Protein AF-A0A496QMF0-F1 (afdb_monomer_lite)

pLDDT: mean 77.24, std 17.47, range [35.84, 95.38]

Structure (mmCIF, N/CA/C/O backbone):
data_AF-A0A496QMF0-F1
#
_entry.id   AF-A0A496QMF0-F1
#
loop_
_atom_site.group_PDB
_atom_site.id
_atom_site.type_symbol
_atom_site.label_atom_id
_atom_site.label_alt_id
_atom_site.label_comp_id
_atom_site.label_asym_id
_atom_site.label_entity_id
_atom_site.label_seq_id
_atom_site.pdbx_PDB_ins_code
_atom_site.Cartn_x
_atom_site.Cartn_y
_atom_site.Cartn_z
_atom_site.occupancy
_atom_site.B_iso_or_equiv
_atom_site.auth_seq_id
_atom_site.auth_comp_id
_atom_site.auth_asym_id
_atom_site.auth_atom_id
_atom_site.pdbx_PDB_model_num
ATOM 1 N N . MET A 1 1 ? 30.569 -30.831 -4.513 1.00 40.28 1 MET A N 1
ATOM 2 C CA . MET A 1 1 ? 30.717 -30.018 -3.289 1.00 40.28 1 MET A CA 1
ATOM 3 C C . MET A 1 1 ? 29.346 -29.893 -2.640 1.00 40.28 1 MET A C 1
ATOM 5 O O . MET A 1 1 ? 28.449 -29.334 -3.258 1.00 40.28 1 MET A O 1
ATOM 9 N N . TYR A 1 2 ? 29.149 -30.525 -1.481 1.00 35.88 2 TYR A N 1
ATOM 10 C CA . TYR A 1 2 ? 27.900 -30.451 -0.718 1.00 35.88 2 TYR A CA 1
ATOM 11 C C . TYR A 1 2 ? 27.940 -29.174 0.123 1.00 35.88 2 TYR A C 1
ATOM 13 O O . TYR A 1 2 ? 28.901 -28.965 0.856 1.00 35.88 2 TYR A O 1
ATOM 21 N N . VAL A 1 3 ? 26.950 -28.299 -0.042 1.00 48.22 3 VAL A N 1
ATOM 22 C CA . VAL A 1 3 ? 26.828 -27.066 0.744 1.00 48.22 3 VAL A CA 1
ATOM 23 C C . VAL A 1 3 ? 25.785 -27.335 1.816 1.00 48.22 3 VAL A C 1
ATOM 25 O O . VAL A 1 3 ? 24.616 -27.535 1.483 1.00 48.22 3 VAL A O 1
ATOM 28 N N . ASP A 1 4 ? 26.217 -27.384 3.073 1.00 61.44 4 ASP A N 1
ATOM 29 C CA . ASP A 1 4 ? 25.328 -27.541 4.221 1.00 61.44 4 ASP A CA 1
ATOM 30 C C . ASP A 1 4 ? 24.539 -26.244 4.447 1.00 61.44 4 ASP A C 1
ATOM 32 O O . ASP A 1 4 ? 25.107 -25.154 4.519 1.00 61.44 4 ASP A O 1
ATOM 36 N N . LYS A 1 5 ? 23.211 -26.369 4.504 1.00 56.47 5 LYS A N 1
ATOM 37 C CA . LYS A 1 5 ? 22.262 -25.254 4.629 1.00 56.47 5 LYS A CA 1
ATOM 38 C C . LYS A 1 5 ? 21.424 -25.324 5.904 1.00 56.47 5 LYS A C 1
ATOM 40 O O . LYS A 1 5 ? 20.494 -24.538 6.064 1.00 56.47 5 LYS A O 1
ATOM 45 N N . THR A 1 6 ? 21.740 -26.257 6.799 1.00 68.00 6 THR A N 1
ATOM 46 C CA . THR A 1 6 ? 20.949 -26.556 8.001 1.00 68.00 6 THR A CA 1
ATOM 47 C C . THR A 1 6 ? 20.788 -25.327 8.892 1.00 68.00 6 THR A C 1
ATOM 49 O O . THR A 1 6 ? 19.693 -25.044 9.369 1.00 68.00 6 THR A O 1
ATOM 52 N N . ARG A 1 7 ? 21.857 -24.536 9.033 1.00 62.69 7 ARG A N 1
ATOM 53 C CA . ARG A 1 7 ? 21.848 -23.296 9.813 1.00 62.69 7 ARG A CA 1
ATOM 54 C C . ARG A 1 7 ? 20.856 -22.256 9.274 1.00 62.69 7 ARG A C 1
ATOM 56 O O . ARG A 1 7 ? 20.097 -21.700 10.055 1.00 62.69 7 ARG A O 1
ATOM 63 N N . TYR A 1 8 ? 20.814 -22.043 7.960 1.00 56.47 8 TYR A N 1
ATOM 64 C CA . TYR A 1 8 ? 19.911 -21.059 7.348 1.00 56.47 8 TYR A CA 1
ATOM 65 C C . TYR A 1 8 ? 18.437 -21.449 7.504 1.00 56.47 8 TYR A C 1
ATOM 67 O O . TYR A 1 8 ? 17.585 -20.596 7.720 1.00 56.47 8 TYR A O 1
ATOM 75 N N . ILE A 1 9 ? 18.131 -22.749 7.434 1.00 63.66 9 ILE A N 1
ATOM 76 C CA . ILE A 1 9 ? 16.769 -23.261 7.649 1.00 63.66 9 ILE A CA 1
ATOM 77 C C . ILE A 1 9 ? 16.350 -23.090 9.113 1.00 63.66 9 ILE A C 1
ATOM 79 O O . ILE A 1 9 ? 15.208 -22.729 9.384 1.00 63.66 9 ILE A O 1
ATOM 83 N N . TYR A 1 10 ? 17.267 -23.334 10.051 1.00 67.06 10 TYR A N 1
ATOM 84 C CA . TYR A 1 10 ? 17.013 -23.129 11.475 1.00 67.06 10 TYR A CA 1
ATOM 85 C C . TYR A 1 10 ? 16.755 -21.651 11.797 1.00 67.06 10 TYR A C 1
ATOM 87 O O . TYR A 1 10 ? 15.779 -21.346 12.476 1.00 67.06 10 TYR A O 1
ATOM 95 N N . GLU A 1 11 ? 17.568 -20.741 11.249 1.00 61.66 11 GLU A N 1
ATOM 96 C CA . GLU A 1 11 ? 17.362 -19.293 11.372 1.00 61.66 11 GLU A CA 1
ATOM 97 C C . GLU A 1 11 ? 15.975 -18.896 10.827 1.00 61.66 11 GLU A C 1
ATOM 99 O O . GLU A 1 11 ? 15.190 -18.307 11.569 1.00 61.66 11 GLU A O 1
ATOM 104 N N . LEU A 1 12 ? 15.606 -19.345 9.617 1.00 59.38 12 LEU A N 1
ATOM 105 C CA . LEU A 1 12 ? 14.284 -19.112 9.007 1.00 59.38 12 LEU A CA 1
ATOM 106 C C . LEU A 1 12 ? 13.107 -19.606 9.863 1.00 59.38 12 LEU A C 1
ATOM 108 O O . LEU A 1 12 ? 12.082 -18.937 9.944 1.00 59.38 12 LEU A O 1
ATOM 112 N N . ALA A 1 13 ? 13.238 -20.775 10.492 1.00 62.22 13 ALA A N 1
ATOM 113 C CA . ALA A 1 13 ? 12.188 -21.354 11.330 1.00 62.22 13 ALA A CA 1
ATOM 114 C C . ALA A 1 13 ? 12.069 -20.684 12.711 1.00 62.22 13 ALA A C 1
ATOM 116 O O . ALA A 1 13 ? 11.087 -20.908 13.417 1.00 62.22 13 ALA A O 1
ATOM 117 N N . SER A 1 14 ? 13.075 -19.899 13.109 1.00 66.25 14 SER A N 1
ATOM 118 C CA . SER A 1 14 ? 13.180 -19.300 14.443 1.00 66.25 14 SER A CA 1
ATOM 119 C C . SER A 1 14 ? 12.748 -17.831 14.519 1.00 66.25 14 SER A C 1
ATOM 121 O O . SER A 1 14 ? 12.600 -17.309 15.624 1.00 66.25 14 SER A O 1
ATOM 123 N N . VAL A 1 15 ? 12.510 -17.164 13.382 1.00 58.78 15 VAL A N 1
ATOM 124 C CA . VAL A 1 15 ? 12.027 -15.773 13.353 1.00 58.78 15 VAL A CA 1
ATOM 125 C C . VAL A 1 15 ? 10.509 -15.730 13.574 1.00 58.78 15 VAL A C 1
ATOM 127 O O . VAL A 1 15 ? 9.759 -16.494 12.973 1.00 58.78 15 VAL A O 1
ATOM 130 N N . SER A 1 16 ? 10.036 -14.825 14.437 1.00 41.06 16 SER A N 1
ATOM 131 C CA . SER A 1 16 ? 8.618 -14.681 14.816 1.00 41.06 16 SER A CA 1
ATOM 132 C C . SER A 1 16 ? 7.729 -14.048 13.738 1.00 41.06 16 SER A C 1
ATOM 134 O O . SER A 1 16 ? 6.504 -14.040 13.881 1.00 41.06 16 SER A O 1
ATOM 136 N N . THR A 1 17 ? 8.326 -13.523 12.667 1.00 49.78 17 THR A N 1
ATOM 137 C CA . THR A 1 17 ? 7.623 -12.871 11.560 1.00 49.78 17 THR A CA 1
ATOM 138 C C . THR A 1 17 ? 7.595 -13.819 10.357 1.00 49.78 17 THR A C 1
ATOM 140 O O . THR A 1 17 ? 8.657 -14.179 9.854 1.00 49.78 17 THR A O 1
ATOM 143 N N . PRO A 1 18 ? 6.420 -14.263 9.875 1.00 47.16 18 PRO A N 1
ATOM 144 C CA . PRO A 1 18 ? 6.350 -15.127 8.701 1.00 47.16 18 PRO A CA 1
ATOM 145 C C . PRO A 1 18 ? 6.785 -14.360 7.444 1.00 47.16 18 PRO A C 1
ATOM 147 O O . PRO A 1 18 ? 6.127 -13.406 7.034 1.00 47.16 18 PRO A O 1
ATOM 150 N N . TYR A 1 19 ? 7.885 -14.795 6.826 1.00 47.56 19 TYR A N 1
ATOM 151 C CA . TYR A 1 19 ? 8.356 -14.290 5.536 1.00 47.56 19 TYR A CA 1
ATOM 152 C C . TYR A 1 19 ? 7.656 -15.039 4.404 1.00 47.56 19 TYR A C 1
ATOM 154 O O . TYR A 1 19 ? 7.747 -16.265 4.300 1.00 47.56 19 TYR A O 1
ATOM 162 N N . PHE A 1 20 ? 6.954 -14.308 3.541 1.00 45.28 20 PHE A N 1
ATOM 163 C CA . PHE A 1 20 ? 6.393 -14.884 2.330 1.00 45.28 20 PHE A CA 1
ATOM 164 C C . PHE A 1 20 ? 7.407 -14.820 1.194 1.00 45.28 20 PHE A C 1
ATOM 166 O O . PHE A 1 20 ? 7.870 -13.748 0.822 1.00 45.28 20 PHE A O 1
ATOM 173 N N . ILE A 1 21 ? 7.704 -15.982 0.616 1.00 48.94 21 ILE A N 1
ATOM 174 C CA . ILE A 1 21 ? 8.653 -16.124 -0.486 1.00 48.94 21 ILE A CA 1
ATOM 175 C C . ILE A 1 21 ? 7.873 -16.644 -1.690 1.00 48.94 21 ILE A C 1
ATOM 177 O O . ILE A 1 21 ? 7.534 -17.833 -1.764 1.00 48.94 21 ILE A O 1
ATOM 181 N N . SER A 1 22 ? 7.565 -15.764 -2.647 1.00 42.41 22 SER A N 1
ATOM 182 C CA . SER A 1 22 ? 7.044 -16.211 -3.938 1.00 42.41 22 SER A CA 1
ATOM 183 C C . SER A 1 22 ? 8.193 -16.932 -4.645 1.00 42.41 22 SER A C 1
ATOM 185 O O . SER A 1 22 ? 9.257 -16.365 -4.854 1.00 42.41 22 SER A O 1
ATOM 187 N N . ARG A 1 23 ? 8.056 -18.228 -4.957 1.00 49.56 23 ARG A N 1
ATOM 188 C CA . ARG A 1 23 ? 9.102 -18.925 -5.723 1.00 49.56 23 ARG A CA 1
ATOM 189 C C . ARG A 1 23 ? 9.154 -18.332 -7.130 1.00 49.56 23 ARG A C 1
ATOM 191 O O . ARG A 1 23 ? 8.210 -18.575 -7.889 1.00 49.56 23 ARG A O 1
ATOM 198 N N . PRO A 1 24 ? 10.255 -17.703 -7.566 1.00 47.31 24 PRO A N 1
ATOM 199 C CA . PRO A 1 24 ? 10.369 -17.318 -8.958 1.00 47.31 24 PRO A CA 1
ATOM 200 C C . PRO A 1 24 ? 10.670 -18.592 -9.762 1.00 47.31 24 PRO A C 1
ATOM 202 O O . PRO A 1 24 ? 11.704 -19.247 -9.577 1.00 47.31 24 PRO A O 1
ATOM 205 N N . ARG A 1 25 ? 9.755 -19.016 -10.645 1.00 45.88 25 ARG A N 1
ATOM 206 C CA . ARG A 1 25 ? 10.053 -20.113 -11.583 1.00 45.88 25 ARG A CA 1
ATOM 207 C C . ARG A 1 25 ? 11.238 -19.680 -12.463 1.00 45.88 25 ARG A C 1
ATOM 209 O O . ARG A 1 25 ? 11.160 -18.638 -13.097 1.00 45.88 25 ARG A O 1
ATOM 216 N N . ARG A 1 26 ? 12.270 -20.541 -12.549 1.00 45.78 26 ARG A N 1
ATOM 217 C CA . ARG A 1 26 ? 13.535 -20.425 -13.330 1.00 45.78 26 ARG A CA 1
ATOM 218 C C . ARG A 1 26 ? 14.774 -19.830 -12.632 1.00 45.78 26 ARG A C 1
ATOM 220 O O . ARG A 1 26 ? 15.756 -19.551 -13.312 1.00 45.78 26 ARG A O 1
ATOM 227 N N . PHE A 1 27 ? 14.814 -19.733 -11.304 1.00 54.72 27 PHE A N 1
ATOM 228 C CA . PHE A 1 27 ? 16.049 -19.354 -10.599 1.00 54.72 27 PHE A CA 1
ATOM 229 C C . PHE A 1 27 ? 16.929 -20.583 -10.303 1.00 54.72 27 PHE A C 1
ATOM 231 O O . PHE A 1 27 ? 16.473 -21.574 -9.731 1.00 54.72 27 PHE A O 1
ATOM 238 N N . GLY A 1 28 ? 18.199 -20.542 -10.722 1.00 46.09 28 GLY A N 1
ATOM 239 C CA . GLY A 1 28 ? 19.188 -21.579 -10.411 1.00 46.09 28 GLY A CA 1
ATOM 240 C C . GLY A 1 28 ? 19.559 -21.591 -8.922 1.00 46.09 28 GLY A C 1
ATOM 241 O O . GLY A 1 28 ? 19.521 -20.556 -8.264 1.00 46.09 28 GLY A O 1
ATOM 242 N N . LYS A 1 29 ? 19.972 -22.753 -8.388 1.00 46.66 29 LYS A N 1
ATOM 243 C CA . LYS A 1 29 ? 20.183 -22.978 -6.938 1.00 46.66 29 LYS A CA 1
ATOM 244 C C . LYS A 1 29 ? 21.084 -21.944 -6.244 1.00 46.66 29 LYS A C 1
ATOM 246 O O . LYS A 1 29 ? 20.871 -21.685 -5.064 1.00 46.66 29 LYS A O 1
ATOM 251 N N . SER A 1 30 ? 22.093 -21.407 -6.933 1.00 39.53 30 SER A N 1
ATOM 252 C CA . SER A 1 30 ? 23.012 -20.403 -6.373 1.00 39.53 30 SER A CA 1
ATOM 253 C C . SER A 1 30 ? 22.364 -19.026 -6.271 1.00 39.53 30 SER A C 1
ATOM 255 O O . SER A 1 30 ? 22.507 -18.376 -5.243 1.00 39.53 30 SER A O 1
ATOM 257 N N . LEU A 1 31 ? 21.591 -18.634 -7.290 1.00 41.44 31 LEU A N 1
ATOM 258 C CA . LEU A 1 31 ? 20.872 -17.364 -7.302 1.00 41.44 31 LEU A CA 1
ATOM 259 C C . LEU A 1 31 ? 19.747 -17.368 -6.260 1.00 41.44 31 LEU A C 1
ATOM 261 O O . LEU A 1 31 ? 19.558 -16.385 -5.565 1.00 41.44 31 LEU A O 1
ATOM 265 N N . THR A 1 32 ? 19.077 -18.508 -6.056 1.00 45.66 32 THR A N 1
ATOM 266 C CA . THR A 1 32 ? 18.089 -18.666 -4.977 1.00 45.66 32 THR A CA 1
ATOM 267 C C . THR A 1 32 ? 18.714 -18.477 -3.591 1.00 45.66 32 THR A C 1
ATOM 269 O O . THR A 1 32 ? 18.096 -17.881 -2.726 1.00 45.66 32 THR A O 1
ATOM 272 N N . VAL A 1 33 ? 19.942 -18.960 -3.363 1.00 43.66 33 VAL A N 1
ATOM 273 C CA . VAL A 1 33 ? 20.635 -18.796 -2.069 1.00 43.66 33 VAL A CA 1
ATOM 274 C C . VAL A 1 33 ? 21.107 -17.362 -1.853 1.00 43.66 33 VAL A C 1
ATOM 276 O O . VAL A 1 33 ? 21.005 -16.877 -0.731 1.00 43.66 33 VAL A O 1
ATOM 279 N N . SER A 1 34 ? 21.561 -16.665 -2.899 1.00 37.88 34 SER A N 1
ATOM 280 C CA . SER A 1 34 ? 21.829 -15.228 -2.793 1.00 37.88 34 SER A CA 1
ATOM 281 C C . SER A 1 34 ? 20.548 -14.432 -2.556 1.00 37.88 34 SER A C 1
ATOM 283 O O . SER A 1 34 ? 20.560 -13.561 -1.703 1.00 37.88 34 SER A O 1
ATOM 285 N N . THR A 1 35 ? 19.433 -14.782 -3.209 1.00 46.25 35 THR A N 1
ATOM 286 C CA . THR A 1 35 ? 18.125 -14.159 -2.957 1.00 46.25 35 THR A CA 1
ATOM 287 C C . THR A 1 35 ? 17.659 -14.404 -1.523 1.00 46.25 35 THR A C 1
ATOM 289 O O . THR A 1 35 ? 17.280 -13.4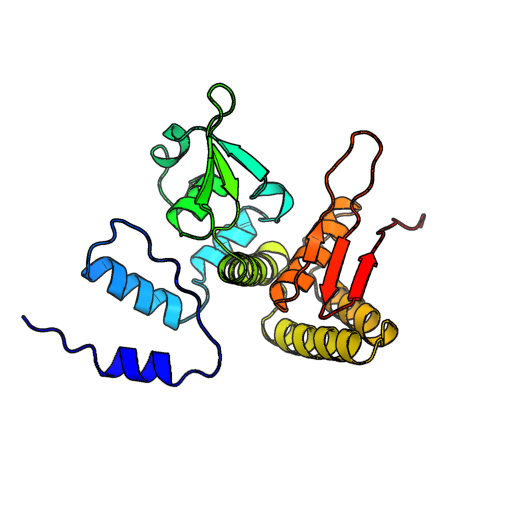47 -0.868 1.00 46.25 35 THR A O 1
ATOM 292 N N . PHE A 1 36 ? 17.806 -15.621 -0.982 1.00 51.78 36 PHE A N 1
ATOM 293 C CA . PHE A 1 36 ? 17.538 -15.891 0.436 1.00 51.78 36 PHE A CA 1
ATOM 294 C C . PHE A 1 36 ? 18.427 -15.049 1.362 1.00 51.78 36 PHE A C 1
ATOM 296 O O . PHE A 1 36 ? 17.943 -14.517 2.349 1.00 51.78 36 PHE A O 1
ATOM 303 N N . TYR A 1 37 ? 19.721 -14.906 1.057 1.00 41.91 37 TYR A N 1
ATOM 304 C CA . TYR A 1 37 ? 20.628 -14.077 1.858 1.00 41.91 37 TYR A CA 1
ATOM 305 C C . TYR A 1 37 ? 20.250 -12.588 1.816 1.00 41.91 37 TYR A C 1
ATOM 307 O O . TYR A 1 37 ? 20.404 -11.905 2.825 1.00 41.91 37 TYR A O 1
ATOM 315 N N . THR A 1 38 ? 19.744 -12.097 0.681 1.00 40.75 38 THR A N 1
ATOM 316 C CA . THR A 1 38 ? 19.243 -10.725 0.518 1.00 40.75 38 THR A CA 1
ATOM 317 C C . THR A 1 38 ? 17.887 -10.527 1.208 1.00 40.75 38 THR A C 1
ATOM 319 O O . THR A 1 38 ? 17.725 -9.555 1.930 1.00 40.75 38 THR A O 1
ATOM 322 N N . GLU A 1 39 ? 16.946 -11.468 1.073 1.00 45.59 39 GLU A N 1
ATOM 323 C CA . GLU A 1 39 ? 15.609 -11.425 1.697 1.00 45.59 39 GLU A CA 1
ATOM 324 C C . GLU A 1 39 ? 15.651 -11.554 3.227 1.00 45.59 39 GLU A C 1
ATOM 326 O O . GLU A 1 39 ? 14.833 -10.954 3.918 1.00 45.59 39 GLU A O 1
ATOM 331 N N . ILE A 1 40 ? 16.604 -12.318 3.773 1.00 43.94 40 ILE A N 1
ATOM 332 C CA . ILE A 1 40 ? 16.762 -12.505 5.225 1.00 43.94 40 ILE A CA 1
ATOM 333 C C . ILE A 1 40 ? 17.394 -11.269 5.892 1.00 43.94 40 ILE A C 1
ATOM 335 O O . ILE A 1 40 ? 17.213 -11.075 7.091 1.00 43.94 40 ILE A O 1
ATOM 339 N N . ASN A 1 41 ? 18.118 -10.421 5.149 1.00 39.03 41 ASN A N 1
ATOM 340 C CA . ASN A 1 41 ? 18.973 -9.388 5.745 1.00 39.03 41 ASN A CA 1
ATOM 341 C C . ASN A 1 41 ? 18.465 -7.948 5.686 1.00 39.03 41 ASN A C 1
ATOM 343 O O . ASN A 1 41 ? 19.233 -7.091 6.105 1.00 39.03 41 ASN A O 1
ATOM 347 N N . THR A 1 42 ? 17.235 -7.689 5.228 1.00 46.09 42 THR A N 1
ATOM 348 C CA . THR A 1 42 ? 16.476 -6.407 5.193 1.00 46.09 42 THR A CA 1
ATOM 349 C C . THR A 1 42 ? 15.829 -6.251 3.819 1.00 46.09 42 THR A C 1
ATOM 351 O O . THR A 1 42 ? 16.291 -6.824 2.835 1.00 46.09 42 THR A O 1
ATOM 354 N N . THR A 1 43 ? 14.747 -5.473 3.731 1.00 54.75 43 THR A N 1
ATOM 355 C CA . THR A 1 43 ? 14.320 -4.882 2.458 1.00 54.75 43 THR A CA 1
ATOM 356 C C . THR A 1 43 ? 15.554 -4.262 1.803 1.00 54.75 43 THR A C 1
ATOM 358 O O . THR A 1 43 ? 16.087 -3.296 2.343 1.00 54.75 43 THR A O 1
ATOM 361 N N . ASP A 1 44 ? 16.037 -4.850 0.704 1.00 64.75 44 ASP A N 1
ATOM 362 C CA . ASP A 1 44 ? 17.269 -4.420 0.034 1.00 64.75 44 ASP A CA 1
ATOM 363 C C . ASP A 1 44 ? 17.219 -2.897 -0.152 1.00 64.75 44 ASP A C 1
ATOM 365 O O . ASP A 1 44 ? 16.268 -2.379 -0.748 1.00 64.75 44 ASP A O 1
ATOM 369 N N . GLU A 1 45 ? 18.207 -2.170 0.382 1.00 70.88 45 GLU A N 1
ATOM 370 C CA . GLU A 1 45 ? 18.296 -0.707 0.272 1.00 70.88 45 GLU A CA 1
ATOM 371 C C . GLU A 1 45 ? 18.084 -0.247 -1.176 1.00 70.88 45 GLU A C 1
ATOM 373 O O . GLU A 1 45 ? 17.493 0.804 -1.417 1.00 70.88 45 GLU A O 1
ATOM 378 N N . ARG A 1 46 ? 18.476 -1.075 -2.153 1.00 76.31 46 ARG A N 1
ATOM 379 C CA . ARG A 1 46 ? 18.258 -0.836 -3.582 1.00 76.31 46 ARG A CA 1
ATOM 380 C C . ARG A 1 46 ? 16.793 -0.827 -3.977 1.00 76.31 46 ARG A C 1
ATOM 382 O O . ARG A 1 46 ? 16.397 -0.013 -4.801 1.00 76.31 46 ARG A O 1
ATOM 389 N N . GLN A 1 47 ? 15.980 -1.719 -3.420 1.00 78.88 47 GLN A N 1
ATOM 390 C CA . GLN A 1 47 ? 14.545 -1.737 -3.682 1.00 78.88 47 GLN A CA 1
ATOM 391 C C . GLN A 1 47 ? 13.880 -0.522 -3.047 1.00 78.88 47 GLN A C 1
ATOM 393 O O . GLN A 1 47 ? 13.032 0.100 -3.684 1.00 78.88 47 GLN A O 1
ATOM 398 N N . VAL A 1 48 ? 14.273 -0.158 -1.819 1.00 83.25 48 VAL A N 1
ATOM 399 C CA . VAL A 1 48 ? 13.765 1.045 -1.135 1.00 83.25 48 VAL A CA 1
ATOM 400 C C . VAL A 1 48 ? 14.123 2.294 -1.938 1.00 83.25 48 VAL A C 1
ATOM 402 O O . VAL A 1 48 ? 13.269 3.148 -2.174 1.00 83.25 48 VAL A O 1
ATOM 405 N N . GLU A 1 49 ? 15.363 2.371 -2.414 1.00 84.69 49 GLU A N 1
ATOM 406 C CA . GLU A 1 49 ? 15.857 3.452 -3.261 1.00 84.69 49 GLU A CA 1
ATOM 407 C C . GLU A 1 49 ? 15.149 3.479 -4.620 1.00 84.69 49 GLU A C 1
ATOM 409 O O . GLU A 1 49 ? 14.719 4.535 -5.081 1.00 84.69 49 GLU A O 1
ATOM 414 N N . TYR A 1 50 ? 14.928 2.320 -5.244 1.00 86.75 50 TYR A N 1
ATOM 415 C CA . TYR A 1 50 ? 14.141 2.221 -6.469 1.00 86.75 50 TYR A CA 1
ATOM 416 C C . TYR A 1 50 ? 12.711 2.721 -6.239 1.00 86.75 50 TYR A C 1
ATOM 418 O O . TYR A 1 50 ? 12.201 3.524 -7.026 1.00 86.75 50 TYR A O 1
ATOM 426 N N . ALA A 1 51 ? 12.079 2.294 -5.141 1.00 89.12 51 ALA A N 1
ATOM 427 C CA . ALA A 1 51 ? 10.729 2.694 -4.781 1.00 89.12 51 ALA A CA 1
ATOM 428 C C . ALA A 1 51 ? 10.623 4.208 -4.564 1.00 89.12 51 ALA A C 1
ATOM 430 O O . ALA A 1 51 ? 9.685 4.841 -5.056 1.00 89.12 51 ALA A O 1
ATOM 431 N N . ARG A 1 52 ? 11.623 4.786 -3.893 1.00 90.25 52 ARG A N 1
ATOM 432 C CA . ARG A 1 52 ? 11.787 6.226 -3.677 1.00 90.25 52 ARG A CA 1
ATOM 433 C C . ARG A 1 52 ? 11.920 6.992 -4.986 1.00 90.25 52 ARG A C 1
ATOM 435 O O . ARG A 1 52 ? 11.146 7.914 -5.241 1.00 90.25 52 ARG A O 1
ATOM 442 N N . ASN A 1 53 ? 12.848 6.573 -5.842 1.00 89.75 53 ASN A N 1
ATOM 443 C CA . ASN A 1 53 ? 13.159 7.260 -7.095 1.00 89.75 53 ASN A CA 1
ATOM 444 C C . ASN A 1 53 ? 12.005 7.210 -8.101 1.00 89.75 53 ASN A C 1
ATOM 446 O O . ASN A 1 53 ? 11.804 8.159 -8.858 1.00 89.75 53 ASN A O 1
ATOM 450 N N . HIS A 1 54 ? 11.197 6.148 -8.072 1.00 89.31 54 HIS A N 1
ATOM 451 C CA . HIS A 1 54 ? 10.075 5.973 -8.996 1.00 89.31 54 HIS A CA 1
ATOM 452 C C . HIS A 1 54 ? 8.710 6.375 -8.411 1.00 89.31 54 HIS A C 1
ATOM 454 O O . HIS A 1 54 ? 7.711 6.383 -9.144 1.00 89.31 54 HIS A O 1
ATOM 460 N N . ARG A 1 55 ? 8.653 6.750 -7.121 1.00 90.38 55 ARG A N 1
ATOM 461 C CA . ARG A 1 55 ? 7.423 7.065 -6.369 1.00 90.38 55 ARG A CA 1
ATOM 462 C C . ARG A 1 55 ? 6.343 6.001 -6.572 1.00 90.38 55 ARG A C 1
ATOM 464 O O . ARG A 1 55 ? 5.269 6.273 -7.131 1.00 90.38 55 ARG A O 1
ATOM 471 N N . LEU A 1 56 ? 6.679 4.768 -6.208 1.00 91.88 56 LEU A N 1
ATOM 472 C CA . LEU A 1 56 ? 5.778 3.630 -6.360 1.00 91.88 56 LEU A CA 1
ATOM 473 C C . LEU A 1 56 ? 4.521 3.829 -5.520 1.00 91.88 56 LEU A C 1
ATOM 475 O O . LEU A 1 56 ? 4.579 4.224 -4.366 1.00 91.88 56 LEU A O 1
ATOM 479 N N . THR A 1 57 ? 3.372 3.529 -6.102 1.00 90.31 57 THR A N 1
ATOM 480 C CA . THR A 1 57 ? 2.077 3.589 -5.421 1.00 90.31 57 THR A CA 1
ATOM 481 C C . THR A 1 57 ? 1.185 2.485 -5.980 1.00 90.31 57 THR A C 1
ATOM 483 O O . THR A 1 57 ? 1.361 2.115 -7.147 1.00 90.31 57 THR A O 1
ATOM 486 N N . PRO A 1 58 ? 0.258 1.918 -5.183 1.00 86.88 58 PRO A N 1
ATOM 487 C CA . PRO A 1 58 ? -0.577 0.800 -5.625 1.00 86.88 58 PRO A CA 1
ATOM 488 C C . PRO A 1 58 ? -1.314 1.063 -6.947 1.00 86.88 58 PRO A C 1
ATOM 490 O O . PRO A 1 58 ? -1.321 0.201 -7.825 1.00 86.88 58 PRO A O 1
ATOM 493 N N . ASP A 1 59 ? -1.854 2.2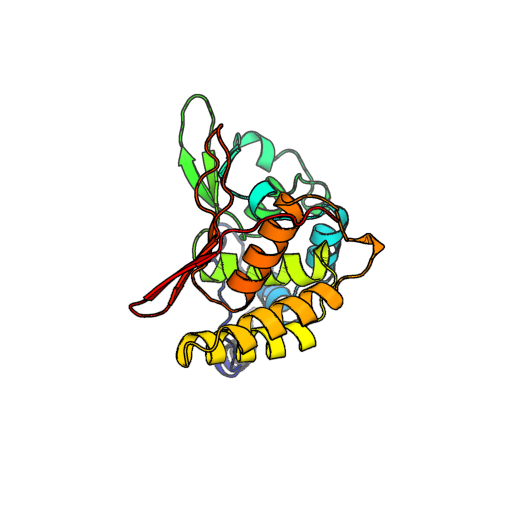71 -7.118 1.00 83.31 59 ASP A N 1
ATOM 494 C CA . ASP A 1 59 ? -2.590 2.717 -8.308 1.00 83.31 59 ASP A CA 1
ATOM 495 C C . ASP A 1 59 ? -1.728 2.813 -9.575 1.00 83.31 59 ASP A C 1
ATOM 497 O O . ASP A 1 59 ? -2.252 2.772 -10.684 1.00 83.31 59 ASP A O 1
ATOM 501 N N . ARG A 1 60 ? -0.400 2.909 -9.435 1.00 83.75 60 ARG A N 1
ATOM 502 C CA . ARG A 1 60 ? 0.530 3.000 -10.572 1.00 83.75 60 ARG A CA 1
ATOM 503 C C . ARG A 1 60 ? 1.137 1.660 -10.973 1.00 83.75 60 ARG A C 1
ATOM 505 O O . ARG A 1 60 ? 1.715 1.565 -12.054 1.00 83.75 60 ARG A O 1
ATOM 512 N N . ILE A 1 61 ? 1.069 0.652 -10.103 1.00 88.00 61 ILE A N 1
ATOM 513 C CA . ILE A 1 61 ? 1.789 -0.620 -10.282 1.00 88.00 61 ILE A CA 1
ATOM 514 C C . ILE A 1 61 ? 0.871 -1.834 -10.444 1.00 88.00 61 ILE A C 1
ATOM 516 O O . ILE A 1 61 ? 1.359 -2.893 -10.822 1.00 88.00 61 ILE A O 1
ATOM 520 N N . THR A 1 62 ? -0.431 -1.698 -10.186 1.00 87.88 62 THR A N 1
ATOM 521 C CA . THR A 1 62 ? -1.416 -2.790 -10.295 1.00 87.88 62 THR A CA 1
ATOM 522 C C . THR A 1 62 ? -2.602 -2.403 -11.161 1.00 87.88 62 THR A C 1
ATOM 524 O O . THR A 1 62 ? -2.828 -1.220 -11.400 1.00 87.88 62 THR A O 1
ATOM 527 N N . GLY A 1 63 ? -3.335 -3.400 -11.666 1.00 85.50 63 GLY A N 1
ATOM 528 C CA . GLY A 1 63 ? -4.482 -3.164 -12.550 1.00 85.50 63 GLY A CA 1
ATOM 529 C C . GLY A 1 63 ? -4.085 -2.665 -13.943 1.00 85.50 63 GLY A C 1
ATOM 530 O O . GLY A 1 63 ? -4.928 -2.200 -14.706 1.00 85.50 63 GLY A O 1
ATOM 531 N N . THR A 1 64 ? -2.797 -2.754 -14.281 1.00 85.69 64 THR A N 1
ATOM 532 C CA . THR A 1 64 ? -2.245 -2.266 -15.545 1.00 85.69 64 THR A CA 1
ATOM 533 C C . THR A 1 64 ? -2.091 -3.418 -16.527 1.00 85.69 64 THR A C 1
ATOM 535 O O . THR A 1 64 ? -1.550 -4.473 -16.187 1.00 85.69 64 THR A O 1
ATOM 538 N N . TRP A 1 65 ? -2.524 -3.193 -17.765 1.00 90.50 65 TRP A N 1
ATOM 539 C CA . TRP A 1 65 ? -2.278 -4.093 -18.887 1.00 90.50 65 TRP A CA 1
ATOM 540 C C . TRP A 1 65 ? -0.897 -3.835 -19.491 1.00 90.50 65 TRP A C 1
ATOM 542 O O . TRP A 1 65 ? -0.528 -2.686 -19.747 1.00 90.50 65 TRP A O 1
ATOM 552 N N . MET A 1 66 ? -0.125 -4.894 -19.738 1.00 88.06 66 MET A N 1
ATOM 553 C CA . MET A 1 66 ? 1.202 -4.786 -20.341 1.00 88.06 66 MET A CA 1
ATOM 554 C C . MET A 1 66 ? 1.489 -5.880 -21.369 1.00 88.06 66 MET A C 1
ATOM 556 O O . MET A 1 66 ? 1.027 -7.015 -21.271 1.00 88.06 66 MET A O 1
ATOM 560 N N . ARG A 1 67 ? 2.352 -5.561 -22.336 1.00 85.19 67 ARG A N 1
ATOM 561 C CA . ARG A 1 67 ? 2.884 -6.542 -23.290 1.00 85.19 67 ARG A CA 1
ATOM 562 C C . ARG A 1 67 ? 4.130 -7.218 -22.721 1.00 85.19 67 ARG A C 1
ATOM 564 O O . ARG A 1 67 ? 5.000 -6.545 -22.172 1.00 85.19 67 ARG A O 1
ATOM 571 N N . GLU A 1 68 ? 4.255 -8.530 -22.923 1.00 76.31 68 GLU A N 1
ATOM 572 C CA . GLU A 1 68 ? 5.395 -9.334 -22.441 1.00 76.31 68 GLU A CA 1
ATOM 573 C C . GLU A 1 68 ? 6.749 -8.819 -22.953 1.00 76.31 68 GLU A C 1
ATOM 575 O O . GLU A 1 68 ? 7.746 -8.871 -22.238 1.00 76.31 68 GLU A O 1
ATOM 580 N N . SER A 1 69 ? 6.776 -8.230 -24.152 1.00 76.75 69 SER A N 1
ATOM 581 C CA . SER A 1 69 ? 7.983 -7.647 -24.748 1.00 76.75 69 SER A CA 1
ATOM 582 C C . SER A 1 69 ? 8.661 -6.585 -23.873 1.00 76.75 69 SER A C 1
ATOM 584 O O . SER A 1 69 ? 9.859 -6.368 -24.021 1.00 76.75 69 SER A O 1
ATOM 586 N N . LEU A 1 70 ? 7.930 -5.937 -22.957 1.00 72.44 70 LEU A N 1
ATOM 587 C CA . LEU A 1 70 ? 8.468 -4.925 -22.036 1.00 72.44 70 LEU A CA 1
ATOM 588 C C . LEU A 1 70 ? 9.301 -5.520 -20.887 1.00 72.44 70 LEU A C 1
ATOM 590 O O . LEU A 1 70 ? 9.969 -4.772 -20.170 1.00 72.44 70 LEU A O 1
ATOM 594 N N . LEU A 1 71 ? 9.276 -6.844 -20.693 1.00 69.56 71 LEU A N 1
ATOM 595 C CA . LEU A 1 71 ? 10.078 -7.518 -19.669 1.00 69.56 71 LEU A CA 1
ATOM 596 C C . LEU A 1 71 ? 11.538 -7.716 -20.078 1.00 69.56 71 LEU A C 1
ATOM 598 O O . LEU A 1 71 ? 12.389 -7.853 -19.206 1.00 69.56 71 LEU A O 1
ATOM 602 N N . THR A 1 72 ? 11.841 -7.761 -21.374 1.00 62.66 72 THR A N 1
ATOM 603 C CA . THR A 1 72 ? 13.176 -8.130 -21.876 1.00 62.66 72 THR A CA 1
ATOM 604 C C . THR A 1 72 ? 14.013 -6.935 -22.329 1.00 62.66 72 THR A C 1
ATOM 606 O O . THR A 1 72 ? 15.131 -7.120 -22.798 1.00 62.66 72 THR A O 1
ATOM 609 N N . THR A 1 73 ? 13.476 -5.716 -22.244 1.00 61.34 73 THR A N 1
ATOM 610 C CA . THR A 1 73 ? 14.090 -4.520 -22.847 1.00 61.34 73 THR A CA 1
ATOM 611 C C . THR A 1 73 ? 15.073 -3.796 -21.927 1.00 61.34 73 THR A C 1
ATOM 613 O O . THR A 1 73 ? 15.899 -3.033 -22.417 1.00 61.34 73 THR A O 1
ATOM 616 N N . TYR A 1 74 ? 15.013 -4.022 -20.614 1.00 60.91 74 TYR A N 1
ATOM 617 C CA . TYR A 1 74 ? 15.713 -3.18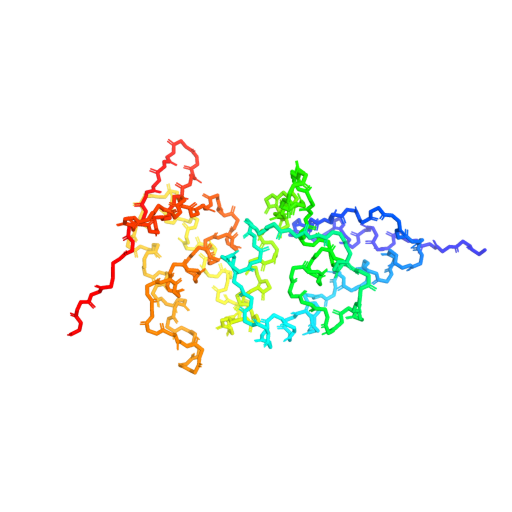9 -19.636 1.00 60.91 74 TYR A CA 1
ATOM 618 C C . TYR A 1 74 ? 16.591 -4.009 -18.693 1.00 60.91 74 TYR A C 1
ATOM 620 O O . TYR A 1 74 ? 16.215 -5.108 -18.280 1.00 60.91 74 TYR A O 1
ATOM 628 N N . GLU A 1 75 ? 17.735 -3.440 -18.305 1.00 65.56 75 GLU A N 1
ATOM 629 C CA . GLU A 1 75 ? 18.424 -3.852 -17.081 1.00 65.56 75 GLU A CA 1
ATOM 630 C C . GLU A 1 75 ? 17.507 -3.594 -15.878 1.00 65.56 75 GLU A C 1
ATOM 632 O O . GLU A 1 75 ? 16.766 -2.610 -15.867 1.00 65.56 75 GLU A O 1
ATOM 637 N N . ILE A 1 76 ? 17.558 -4.474 -14.872 1.00 62.19 76 ILE A N 1
ATOM 638 C CA . ILE A 1 76 ? 16.616 -4.503 -13.738 1.00 62.19 76 ILE A CA 1
ATOM 639 C C . ILE A 1 76 ? 16.445 -3.106 -13.113 1.00 62.19 76 ILE A C 1
ATOM 641 O O . ILE A 1 76 ? 15.326 -2.660 -12.887 1.00 62.19 76 ILE A O 1
ATOM 645 N N . GLU A 1 77 ? 17.546 -2.382 -12.903 1.00 60.00 77 GLU A N 1
ATOM 646 C CA . GLU A 1 77 ? 17.564 -1.084 -12.211 1.00 60.00 77 GLU A CA 1
ATOM 647 C C . GLU A 1 77 ? 16.994 0.081 -13.041 1.00 60.00 77 GLU A C 1
ATOM 649 O O . GLU A 1 77 ? 16.591 1.096 -12.476 1.00 60.00 77 GLU A O 1
ATOM 654 N N . GLN A 1 78 ? 16.922 -0.060 -14.369 1.00 71.25 78 GLN A N 1
ATOM 655 C CA . GLN A 1 78 ? 16.361 0.949 -15.281 1.00 71.25 78 GLN A CA 1
ATOM 656 C C . GLN A 1 78 ? 15.003 0.542 -15.859 1.00 71.25 78 GLN A C 1
ATOM 658 O O . GLN A 1 78 ? 14.411 1.275 -16.655 1.00 71.25 78 GLN A O 1
ATOM 663 N N . ALA A 1 79 ? 14.513 -0.642 -15.493 1.00 75.38 79 ALA A N 1
ATOM 664 C CA . ALA A 1 79 ? 13.232 -1.128 -15.954 1.00 75.38 79 ALA A CA 1
ATOM 665 C C . ALA A 1 79 ? 12.103 -0.221 -15.444 1.00 75.38 79 ALA A C 1
ATOM 667 O O . ALA A 1 79 ? 12.177 0.278 -14.319 1.00 75.38 79 ALA A O 1
ATOM 668 N N . PRO A 1 80 ? 11.026 -0.028 -16.225 1.00 86.12 80 PRO A N 1
ATOM 669 C CA . PRO A 1 80 ? 9.806 0.584 -15.720 1.00 86.12 80 PRO A CA 1
ATOM 670 C C . PRO A 1 80 ? 9.291 -0.154 -14.470 1.00 86.12 80 PRO A C 1
ATOM 672 O O . PRO A 1 80 ? 9.435 -1.379 -14.402 1.00 86.12 80 PRO A O 1
ATOM 675 N N . PRO A 1 81 ? 8.618 0.540 -13.531 1.00 89.25 81 PRO A N 1
ATOM 676 C CA . PRO A 1 81 ? 8.152 -0.027 -12.262 1.00 89.25 81 PRO A CA 1
ATOM 677 C C . PRO A 1 81 ? 7.499 -1.402 -12.346 1.00 89.25 81 PRO A C 1
ATOM 679 O O . PRO A 1 81 ? 7.886 -2.317 -11.629 1.00 89.25 81 PRO A O 1
ATOM 682 N N . VAL A 1 82 ? 6.532 -1.573 -13.247 1.00 89.44 82 VAL A N 1
ATOM 683 C CA . VAL A 1 82 ? 5.808 -2.842 -13.394 1.00 89.44 82 VAL A CA 1
ATOM 684 C C . VAL A 1 82 ? 6.755 -3.968 -13.830 1.00 89.44 82 VAL A C 1
ATOM 686 O O . VAL A 1 82 ? 6.717 -5.052 -13.253 1.00 89.44 82 VAL A O 1
ATOM 689 N N . SER A 1 83 ? 7.656 -3.709 -14.786 1.00 85.94 83 SER A N 1
ATOM 690 C CA . SER A 1 83 ? 8.643 -4.693 -15.248 1.00 85.94 83 SER A CA 1
ATOM 691 C C . SER A 1 83 ? 9.622 -5.082 -14.140 1.00 85.94 83 SER A C 1
ATOM 693 O O . SER A 1 83 ? 9.845 -6.274 -13.924 1.00 85.94 83 SER A O 1
ATOM 695 N N . PHE A 1 84 ? 10.160 -4.098 -13.410 1.00 84.12 84 PHE A N 1
ATOM 696 C CA . PHE A 1 84 ? 11.034 -4.334 -12.258 1.00 84.12 84 PHE A CA 1
ATOM 697 C C . PHE A 1 84 ? 10.346 -5.222 -11.215 1.00 84.12 84 PHE A C 1
ATOM 699 O O . PHE A 1 84 ? 10.896 -6.237 -10.795 1.00 84.12 84 PHE A O 1
ATOM 706 N N . LEU A 1 85 ? 9.110 -4.883 -10.844 1.00 85.69 85 LEU A N 1
ATOM 707 C CA . LEU A 1 85 ? 8.362 -5.592 -9.809 1.00 85.69 85 LEU A CA 1
ATOM 708 C C . LEU A 1 85 ? 7.948 -7.011 -10.227 1.00 85.69 85 LEU A C 1
ATOM 710 O O . LEU A 1 85 ? 7.892 -7.894 -9.373 1.00 85.69 85 LEU A O 1
ATOM 714 N N . ILE A 1 86 ? 7.701 -7.269 -11.515 1.00 84.69 86 ILE A N 1
ATOM 715 C CA . ILE A 1 86 ? 7.497 -8.637 -12.021 1.00 84.69 86 ILE A CA 1
ATOM 716 C C . ILE A 1 86 ? 8.789 -9.449 -11.904 1.00 84.69 86 ILE A C 1
ATOM 718 O O . ILE A 1 86 ? 8.768 -10.570 -11.399 1.00 84.69 86 ILE A O 1
ATOM 722 N N . GLN A 1 87 ? 9.922 -8.890 -12.342 1.00 76.38 87 GLN A N 1
ATOM 723 C CA . GLN A 1 87 ? 11.220 -9.569 -12.271 1.00 76.38 87 GLN A CA 1
ATOM 724 C C . GLN A 1 87 ? 11.661 -9.824 -10.822 1.00 76.38 87 GLN A C 1
ATOM 726 O O . GLN A 1 87 ? 12.240 -10.872 -10.534 1.00 76.38 87 GLN A O 1
ATOM 731 N N . ALA A 1 88 ? 11.337 -8.900 -9.913 1.00 77.31 88 ALA A N 1
ATOM 732 C CA . ALA A 1 88 ? 11.568 -9.017 -8.477 1.00 77.31 88 ALA A CA 1
ATOM 733 C C . ALA A 1 88 ? 10.567 -9.950 -7.763 1.00 77.31 88 ALA A C 1
ATOM 735 O O . ALA A 1 88 ? 10.751 -10.254 -6.590 1.00 77.31 88 ALA A O 1
ATOM 736 N N . GLY A 1 89 ? 9.519 -10.428 -8.446 1.00 76.56 89 GLY A N 1
ATOM 737 C CA . GLY A 1 89 ? 8.543 -11.371 -7.885 1.00 76.56 89 GLY A CA 1
ATOM 738 C C . GLY A 1 89 ? 7.435 -10.738 -7.035 1.00 76.56 89 GLY A C 1
ATOM 739 O O . GLY A 1 89 ? 6.680 -11.468 -6.384 1.00 76.56 89 GLY A O 1
ATOM 740 N N . TYR A 1 90 ? 7.307 -9.408 -7.063 1.00 84.50 90 TYR A N 1
ATOM 741 C CA . TYR A 1 90 ? 6.236 -8.666 -6.395 1.00 84.50 90 TYR A CA 1
ATOM 742 C C . TYR A 1 90 ? 4.919 -8.654 -7.174 1.00 84.50 90 TYR A C 1
ATOM 744 O O . TYR A 1 90 ? 3.842 -8.548 -6.585 1.00 84.50 90 TYR A O 1
ATOM 752 N N . LEU A 1 91 ? 4.996 -8.763 -8.498 1.00 88.38 91 LEU A N 1
ATOM 753 C CA . LEU A 1 91 ? 3.842 -8.774 -9.388 1.00 88.38 91 LEU A CA 1
ATOM 754 C C . LEU A 1 91 ? 3.850 -10.016 -10.275 1.00 88.38 91 LEU A C 1
ATOM 756 O O . LEU A 1 91 ? 4.891 -10.617 -10.543 1.00 88.38 91 LEU A O 1
ATOM 760 N N . THR A 1 92 ? 2.669 -10.410 -10.737 1.00 88.19 92 THR A N 1
ATOM 761 C CA . THR A 1 92 ? 2.487 -11.544 -11.639 1.00 88.19 92 THR A CA 1
ATOM 762 C C . THR A 1 92 ? 1.396 -11.260 -12.663 1.00 88.19 92 THR A C 1
ATOM 764 O O . THR A 1 92 ? 0.587 -10.349 -12.496 1.00 88.19 92 THR A O 1
ATOM 767 N N . PHE A 1 93 ? 1.360 -12.064 -13.720 1.00 90.88 93 PHE A N 1
ATOM 768 C CA . PHE A 1 93 ? 0.285 -12.020 -14.700 1.00 90.88 93 PHE A CA 1
ATOM 769 C C . PHE A 1 93 ? -0.967 -12.694 -14.137 1.00 90.88 93 PHE A C 1
ATOM 771 O O . PHE A 1 93 ? -0.899 -13.816 -13.630 1.00 90.88 93 PHE A O 1
ATOM 778 N N . LYS A 1 94 ? -2.103 -12.004 -14.221 1.00 89.69 94 LYS A N 1
ATOM 779 C CA . LYS A 1 94 ? -3.405 -12.495 -13.755 1.00 89.69 94 LYS A CA 1
ATOM 780 C C . LYS A 1 94 ? -4.281 -12.972 -14.891 1.00 89.69 94 LYS A C 1
ATOM 782 O O . LYS A 1 94 ? -4.824 -14.069 -14.823 1.00 89.69 94 LYS A O 1
ATOM 787 N N . GLU A 1 95 ? -4.385 -12.153 -15.924 1.00 92.19 95 GLU A N 1
ATOM 788 C CA . GLU A 1 95 ? -5.281 -12.374 -17.050 1.00 92.19 95 GLU A CA 1
ATOM 789 C C . GLU A 1 95 ? -4.560 -12.049 -18.351 1.00 92.19 95 GLU A C 1
ATOM 791 O O . GLU A 1 95 ? -3.551 -11.340 -18.354 1.00 92.19 95 GLU A O 1
ATOM 796 N N . TRP A 1 96 ? -5.066 -12.598 -19.449 1.00 93.12 96 TRP A N 1
ATOM 797 C CA . TRP A 1 96 ? -4.576 -12.330 -20.792 1.00 93.12 96 TRP A CA 1
ATOM 798 C C . TRP A 1 96 ? -5.731 -11.864 -21.665 1.00 93.12 96 TRP A C 1
ATOM 800 O O . TRP A 1 96 ? -6.768 -12.522 -21.734 1.00 93.12 96 TRP A O 1
ATOM 810 N N . ASP A 1 97 ? -5.492 -10.770 -22.368 1.00 93.69 97 ASP A N 1
ATOM 811 C CA . ASP A 1 97 ? -6.351 -10.219 -23.396 1.00 93.69 97 ASP A CA 1
ATOM 812 C C . ASP A 1 97 ? -5.545 -10.061 -24.693 1.00 93.69 97 ASP A C 1
ATOM 814 O O . ASP A 1 97 ? -4.386 -9.638 -24.686 1.00 93.69 97 ASP A O 1
ATOM 818 N N . SER A 1 98 ? -6.149 -10.417 -25.828 1.00 92.00 98 SER A N 1
ATOM 819 C CA . SER A 1 98 ? -5.455 -10.422 -27.120 1.00 92.00 98 SER A CA 1
ATOM 820 C C . SER A 1 98 ? -5.062 -9.033 -27.630 1.00 92.00 98 SER A C 1
ATOM 822 O O . SER A 1 98 ? -4.115 -8.927 -28.413 1.00 92.00 98 SER A O 1
ATOM 824 N N . GLU A 1 99 ? -5.771 -7.979 -27.224 1.00 92.19 99 GLU A N 1
ATOM 825 C CA . GLU A 1 99 ? -5.524 -6.602 -27.660 1.00 92.19 99 GLU A CA 1
ATOM 826 C C . GLU A 1 99 ? -4.667 -5.834 -26.641 1.00 92.19 99 GLU A C 1
ATOM 828 O O . GLU A 1 99 ? -3.710 -5.139 -27.018 1.00 92.19 99 GLU A O 1
ATOM 833 N N . LEU A 1 100 ? -4.984 -5.998 -25.353 1.00 89.12 100 LEU A N 1
ATOM 834 C CA . LEU A 1 100 ? -4.392 -5.257 -24.238 1.00 89.12 100 LEU A CA 1
ATOM 835 C C . LEU A 1 100 ? -3.118 -5.913 -23.683 1.00 89.12 100 LEU A C 1
ATOM 837 O O . LEU A 1 100 ? -2.219 -5.210 -23.215 1.00 89.12 100 LEU A O 1
ATOM 841 N N . GLY A 1 101 ? -2.989 -7.236 -23.784 1.00 91.50 101 GLY A N 1
ATOM 842 C CA . GLY A 1 101 ? -1.855 -7.996 -23.263 1.00 91.50 101 GLY A CA 1
ATOM 843 C C . GLY A 1 101 ? -2.160 -8.682 -21.929 1.00 91.50 101 GLY A C 1
ATOM 844 O O . GLY A 1 101 ? -3.251 -9.197 -21.723 1.00 91.50 101 GLY A O 1
ATOM 845 N N . TYR A 1 102 ? -1.191 -8.721 -21.015 1.00 91.38 102 TYR A N 1
ATOM 846 C CA . TYR A 1 102 ? -1.361 -9.327 -19.692 1.00 91.38 102 TYR A CA 1
ATOM 847 C C . TYR A 1 102 ? -1.785 -8.292 -18.652 1.00 91.38 102 TYR A C 1
ATOM 849 O O . TYR A 1 102 ? -1.130 -7.258 -18.511 1.00 91.38 102 TYR A O 1
ATOM 857 N N . LEU A 1 103 ? -2.819 -8.604 -17.873 1.00 91.75 103 LEU A N 1
ATOM 858 C CA . LEU A 1 103 ? -3.152 -7.869 -16.657 1.00 91.75 103 LEU A CA 1
ATOM 859 C C . LEU A 1 103 ? -2.149 -8.228 -15.563 1.00 91.75 103 LEU A C 1
ATOM 861 O O . LEU A 1 103 ? -1.884 -9.411 -15.322 1.00 91.75 103 LEU A O 1
ATOM 865 N N . VAL A 1 104 ? -1.622 -7.216 -14.881 1.00 91.62 104 VAL A N 1
ATOM 866 C CA . VAL A 1 104 ? -0.627 -7.393 -13.822 1.00 91.62 104 VAL A CA 1
ATOM 867 C C . VAL A 1 104 ? -1.200 -7.027 -12.462 1.00 91.62 104 VAL A C 1
ATOM 869 O O . VAL A 1 104 ? -1.765 -5.947 -12.276 1.00 91.62 104 VAL A O 1
ATOM 872 N N . ASP A 1 105 ? -0.990 -7.914 -11.492 1.00 92.12 105 ASP A N 1
ATOM 873 C CA . ASP A 1 105 ? -1.370 -7.684 -10.099 1.00 92.12 105 ASP A CA 1
ATOM 874 C C . ASP A 1 105 ? -0.515 -8.527 -9.135 1.00 92.12 105 ASP A C 1
ATOM 876 O O . ASP A 1 105 ? 0.297 -9.365 -9.544 1.00 92.12 105 ASP A O 1
ATOM 880 N N . TYR A 1 106 ? -0.707 -8.334 -7.834 1.00 87.56 106 TYR A N 1
ATOM 881 C CA . TYR A 1 106 ? -0.044 -9.092 -6.783 1.00 87.56 106 TYR A CA 1
ATOM 882 C C . TYR A 1 106 ? -0.392 -10.584 -6.867 1.00 87.56 106 TYR A C 1
ATOM 884 O O . TYR A 1 106 ? -1.563 -10.951 -7.007 1.00 87.56 106 TYR A O 1
ATOM 892 N N . PRO A 1 107 ? 0.579 -11.498 -6.713 1.00 84.69 107 PRO A N 1
ATOM 893 C CA . PRO A 1 107 ? 0.306 -12.932 -6.760 1.00 84.69 107 PRO A CA 1
ATOM 894 C C . PRO A 1 107 ? -0.622 -13.388 -5.628 1.00 84.69 107 PRO A C 1
ATOM 896 O O . PRO A 1 107 ? -1.462 -14.258 -5.851 1.00 84.69 107 PRO A O 1
ATOM 899 N N . ASN A 1 108 ? -0.499 -12.783 -4.447 1.00 84.94 108 ASN A N 1
ATOM 900 C CA . ASN A 1 108 ? -1.271 -13.080 -3.243 1.00 84.94 108 ASN A CA 1
ATOM 901 C C . ASN A 1 108 ? -1.195 -11.903 -2.254 1.00 84.94 108 ASN A C 1
ATOM 903 O O . ASN A 1 108 ? -0.538 -10.890 -2.512 1.00 84.94 108 ASN A O 1
ATOM 907 N N . LYS A 1 109 ? -1.890 -12.057 -1.125 1.00 82.06 109 LYS A N 1
ATOM 908 C CA . LYS A 1 109 ? -1.985 -11.054 -0.064 1.00 82.06 109 LYS A CA 1
ATOM 909 C C . LYS A 1 109 ? -0.637 -10.787 0.597 1.00 82.06 109 LYS A C 1
ATOM 911 O O . LYS A 1 109 ? -0.308 -9.636 0.843 1.00 82.06 109 LYS A O 1
ATOM 916 N N . GLU A 1 110 ? 0.150 -11.818 0.849 1.00 78.56 110 GLU A N 1
ATOM 917 C CA . GLU A 1 110 ? 1.411 -11.676 1.558 1.00 78.56 110 GLU A CA 1
ATOM 918 C C . GLU A 1 110 ? 2.419 -10.834 0.767 1.00 78.56 110 GLU A C 1
ATOM 920 O O . GLU A 1 110 ? 3.018 -9.918 1.321 1.00 78.56 110 GLU A O 1
ATOM 925 N N . VAL A 1 111 ? 2.536 -11.058 -0.548 1.00 82.06 111 VAL A N 1
ATOM 926 C CA . VAL A 1 111 ? 3.387 -10.226 -1.418 1.00 82.06 111 VAL A CA 1
ATOM 927 C C . VAL A 1 111 ? 2.896 -8.785 -1.477 1.00 82.06 111 VAL A C 1
ATOM 929 O O . VAL A 1 111 ? 3.711 -7.864 -1.442 1.00 82.06 111 VAL A O 1
ATOM 932 N N . ARG A 1 112 ? 1.576 -8.577 -1.551 1.00 87.31 112 ARG A N 1
ATOM 933 C CA . ARG A 1 112 ? 0.960 -7.242 -1.512 1.00 87.31 112 ARG A CA 1
ATOM 934 C C . ARG A 1 112 ? 1.301 -6.512 -0.213 1.00 87.31 112 ARG A C 1
ATOM 936 O O . ARG A 1 112 ? 1.590 -5.316 -0.235 1.00 87.31 112 ARG A O 1
ATOM 943 N N . ASP A 1 113 ? 1.251 -7.209 0.912 1.00 82.88 113 ASP A N 1
ATOM 944 C CA . ASP A 1 113 ? 1.556 -6.626 2.213 1.00 82.88 113 ASP A CA 1
ATOM 945 C C . ASP A 1 113 ? 3.065 -6.283 2.276 1.00 82.88 113 ASP A C 1
ATOM 947 O O . ASP A 1 113 ? 3.422 -5.154 2.615 1.00 82.88 113 ASP A O 1
ATOM 951 N N . SER A 1 114 ? 3.952 -7.167 1.792 1.00 82.88 114 SER A N 1
ATOM 952 C CA . SER A 1 114 ? 5.404 -6.918 1.690 1.00 82.88 114 SER A CA 1
ATOM 953 C C . SER A 1 114 ? 5.775 -5.716 0.814 1.00 82.88 114 SER A C 1
ATOM 955 O O . SER A 1 114 ? 6.552 -4.863 1.238 1.00 82.88 114 SER A O 1
ATOM 957 N N . ILE A 1 115 ? 5.218 -5.592 -0.394 1.00 86.19 115 ILE A N 1
ATOM 958 C CA . ILE A 1 115 ? 5.471 -4.406 -1.231 1.00 86.19 115 ILE A CA 1
ATOM 959 C C . ILE A 1 115 ? 4.841 -3.140 -0.640 1.00 86.19 115 ILE A C 1
ATOM 961 O O . ILE A 1 115 ? 5.353 -2.046 -0.858 1.00 86.19 115 ILE A O 1
ATOM 965 N N . SER A 1 116 ? 3.773 -3.254 0.154 1.00 89.88 116 SER A N 1
ATOM 966 C CA . SER A 1 116 ? 3.220 -2.093 0.861 1.00 89.88 116 SER A CA 1
ATOM 967 C C . SER A 1 116 ? 4.217 -1.544 1.890 1.00 89.88 116 SER A C 1
ATOM 969 O O . SER A 1 116 ? 4.377 -0.328 1.975 1.00 89.88 116 SER A O 1
ATOM 971 N N . HIS A 1 117 ? 4.967 -2.407 2.588 1.00 86.25 117 HIS A N 1
ATOM 972 C CA . HIS A 1 117 ? 6.095 -1.975 3.427 1.00 86.25 117 HIS A CA 1
ATOM 973 C C . HIS A 1 117 ? 7.184 -1.267 2.608 1.00 86.25 117 HIS A C 1
ATOM 975 O O . HIS A 1 117 ? 7.632 -0.181 2.980 1.00 86.25 117 HIS A O 1
ATOM 981 N N . LEU A 1 118 ? 7.553 -1.832 1.452 1.00 87.00 118 LEU A N 1
ATOM 982 C CA . LEU A 1 118 ? 8.529 -1.226 0.543 1.00 87.00 118 LEU A CA 1
ATOM 983 C C . LEU A 1 118 ? 8.103 0.183 0.093 1.00 87.00 118 LEU A C 1
ATOM 985 O O . LEU A 1 118 ? 8.907 1.116 0.104 1.00 87.00 118 LEU A O 1
ATOM 989 N N . VAL A 1 119 ? 6.833 0.352 -0.282 1.00 91.75 119 VAL A N 1
ATOM 990 C CA . VAL A 1 119 ? 6.270 1.643 -0.704 1.00 91.75 119 VAL A CA 1
ATOM 991 C C . VAL A 1 119 ? 6.267 2.649 0.450 1.00 91.75 119 VAL A C 1
ATOM 993 O O . VAL A 1 119 ? 6.652 3.799 0.247 1.00 91.75 119 VAL A O 1
ATOM 996 N N . ILE A 1 120 ? 5.894 2.233 1.662 1.00 90.12 120 ILE A N 1
ATOM 997 C CA . ILE A 1 120 ? 5.906 3.089 2.860 1.00 90.12 120 ILE A CA 1
ATOM 998 C C . ILE A 1 120 ? 7.304 3.639 3.143 1.00 90.12 120 ILE A C 1
ATOM 1000 O O . ILE A 1 120 ? 7.459 4.847 3.329 1.00 90.12 120 ILE A O 1
ATOM 1004 N N . MET A 1 121 ? 8.322 2.781 3.104 1.00 87.69 121 MET A N 1
ATOM 1005 C CA . MET A 1 121 ? 9.706 3.184 3.363 1.00 87.69 121 MET A CA 1
ATOM 1006 C C . MET A 1 121 ? 10.289 4.018 2.219 1.00 87.69 121 MET A C 1
ATOM 1008 O O . MET A 1 121 ? 10.908 5.057 2.443 1.00 87.69 121 MET A O 1
ATOM 1012 N N . GLY A 1 122 ? 10.099 3.570 0.977 1.00 89.38 122 GLY A N 1
ATOM 1013 C CA . GLY A 1 122 ? 10.710 4.196 -0.193 1.00 89.38 122 GLY A CA 1
ATOM 1014 C C . GLY A 1 122 ? 9.999 5.475 -0.617 1.00 89.38 122 GLY A C 1
ATOM 1015 O O . GLY A 1 122 ? 10.626 6.521 -0.754 1.00 89.38 122 GLY A O 1
ATOM 1016 N N . THR A 1 123 ? 8.682 5.404 -0.814 1.00 92.56 123 THR A N 1
ATOM 1017 C CA . THR A 1 123 ? 7.894 6.501 -1.400 1.00 92.56 123 THR A CA 1
ATOM 1018 C C . THR A 1 123 ? 7.437 7.518 -0.365 1.00 92.56 123 THR A C 1
ATOM 1020 O O . THR A 1 123 ? 7.440 8.711 -0.661 1.00 92.56 123 THR A O 1
ATOM 1023 N N . TYR A 1 124 ? 7.059 7.072 0.835 1.00 92.31 124 TYR A N 1
ATOM 1024 C CA . TYR A 1 124 ? 6.536 7.959 1.881 1.00 92.31 124 TYR A CA 1
ATOM 1025 C C . TYR A 1 124 ? 7.552 8.276 2.985 1.00 92.31 124 TYR A C 1
ATOM 1027 O O . TYR A 1 124 ? 7.286 9.148 3.807 1.00 92.31 124 TYR A O 1
ATOM 1035 N N . GLY A 1 125 ? 8.719 7.622 2.987 1.00 89.69 125 GLY A N 1
ATOM 1036 C CA . GLY A 1 125 ? 9.790 7.893 3.949 1.00 89.69 125 GLY A CA 1
ATOM 1037 C C . GLY A 1 125 ? 9.399 7.595 5.396 1.00 89.69 125 GLY A C 1
ATOM 1038 O O . GLY A 1 125 ? 9.873 8.275 6.298 1.00 89.69 125 GLY A O 1
ATOM 1039 N N . ILE A 1 126 ? 8.493 6.640 5.615 1.00 87.12 126 ILE A N 1
ATOM 1040 C CA . ILE A 1 126 ? 8.025 6.266 6.952 1.00 87.12 126 ILE A CA 1
ATOM 1041 C C . ILE A 1 126 ? 8.890 5.119 7.484 1.00 87.12 126 ILE A C 1
ATOM 1043 O O . ILE A 1 126 ? 8.926 4.028 6.904 1.00 87.12 126 ILE A O 1
ATOM 1047 N N . ASP A 1 127 ? 9.536 5.371 8.620 1.00 79.69 127 ASP A N 1
ATOM 1048 C CA . ASP A 1 127 ? 10.432 4.432 9.294 1.00 79.69 127 ASP A CA 1
ATOM 1049 C C . ASP A 1 127 ? 9.710 3.203 9.865 1.00 79.69 127 ASP A C 1
ATOM 1051 O O . ASP A 1 127 ? 8.530 3.249 10.217 1.00 79.69 127 ASP A O 1
ATOM 1055 N N . GLU A 1 128 ? 10.454 2.106 10.024 1.00 73.31 128 GLU A N 1
ATOM 1056 C CA . GLU A 1 128 ? 9.961 0.809 10.508 1.00 73.31 128 GLU A CA 1
ATOM 1057 C C . GLU A 1 128 ? 9.303 0.890 11.899 1.00 73.31 128 GLU A C 1
ATOM 1059 O O . GLU A 1 128 ? 8.240 0.312 12.112 1.00 73.31 128 GLU A O 1
ATOM 1064 N N . TRP A 1 129 ? 9.844 1.698 12.821 1.00 69.44 129 TRP A N 1
ATOM 1065 C CA . TRP A 1 129 ? 9.257 1.891 14.159 1.00 69.44 129 TRP A CA 1
ATOM 1066 C C . TRP A 1 129 ? 7.807 2.410 14.098 1.00 69.44 129 TRP A C 1
ATOM 1068 O O . TRP A 1 129 ? 6.946 1.949 14.854 1.00 69.44 129 TRP A O 1
ATOM 1078 N N . VAL A 1 130 ? 7.514 3.347 13.185 1.00 75.69 130 VAL A N 1
ATOM 1079 C CA . VAL A 1 130 ? 6.153 3.883 13.006 1.00 75.69 130 VAL A CA 1
ATOM 1080 C C . VAL A 1 130 ? 5.212 2.779 12.533 1.00 75.69 130 VAL A C 1
ATOM 1082 O O . VAL A 1 130 ? 4.023 2.807 12.849 1.00 75.69 130 VAL A O 1
ATOM 1085 N N . GLN A 1 131 ? 5.727 1.803 11.780 1.00 71.81 131 GLN A N 1
ATOM 1086 C CA . GLN A 1 131 ? 4.938 0.712 11.213 1.00 71.81 131 GLN A CA 1
ATOM 1087 C C . GLN A 1 131 ? 4.480 -0.282 12.285 1.00 71.81 131 GLN A C 1
ATOM 1089 O O . GLN A 1 131 ? 3.333 -0.732 12.234 1.00 71.81 131 GLN A O 1
ATOM 1094 N N . ASP A 1 132 ? 5.316 -0.573 13.284 1.00 79.06 132 ASP A N 1
ATOM 1095 C CA . ASP A 1 132 ? 4.931 -1.434 14.408 1.00 79.06 132 ASP A CA 1
ATOM 1096 C C . ASP A 1 132 ? 3.817 -0.800 15.249 1.00 79.06 132 ASP A C 1
ATOM 1098 O O . ASP A 1 132 ? 2.813 -1.448 15.572 1.00 79.06 132 ASP A O 1
ATOM 1102 N N . GLU A 1 133 ? 3.949 0.492 15.565 1.00 85.81 133 GLU A N 1
ATOM 1103 C CA . GLU A 1 133 ? 2.910 1.241 16.278 1.00 85.81 133 GLU A CA 1
ATOM 1104 C C . GLU A 1 133 ? 1.621 1.326 15.447 1.00 85.81 133 GLU A C 1
ATOM 1106 O O . GLU A 1 133 ? 0.525 1.077 15.963 1.00 85.81 133 GLU A O 1
ATOM 1111 N N . LEU A 1 134 ? 1.752 1.597 14.143 1.00 87.06 134 LEU A N 1
ATOM 1112 C CA . LEU A 1 134 ? 0.646 1.606 13.191 1.00 87.06 134 LEU A CA 1
ATOM 1113 C C . LEU A 1 134 ? -0.112 0.280 13.225 1.00 87.06 134 LEU A C 1
ATOM 1115 O O . LEU A 1 134 ? -1.317 0.265 13.472 1.00 87.06 134 LEU A O 1
ATOM 1119 N N . LYS A 1 135 ? 0.582 -0.839 13.017 1.00 88.44 135 LYS A N 1
ATOM 1120 C CA . LYS A 1 135 ? -0.037 -2.164 12.974 1.00 88.44 135 LYS A CA 1
ATOM 1121 C C . LYS A 1 135 ? -0.765 -2.485 14.273 1.00 88.44 135 LYS A C 1
ATOM 1123 O O . LYS A 1 135 ? -1.930 -2.883 14.233 1.00 88.44 135 LYS A O 1
ATOM 1128 N N . ASN A 1 136 ? -0.119 -2.266 15.415 1.00 89.25 136 ASN A N 1
ATOM 1129 C CA . ASN A 1 136 ? -0.711 -2.553 16.719 1.00 89.25 136 ASN A CA 1
ATOM 1130 C C . ASN A 1 136 ? -1.979 -1.729 16.969 1.00 89.25 136 ASN A C 1
ATOM 1132 O O . ASN A 1 136 ? -3.008 -2.285 17.363 1.00 89.25 136 ASN A O 1
ATOM 1136 N N . ASN A 1 137 ? -1.938 -0.424 16.693 1.00 93.19 137 ASN A N 1
ATOM 1137 C CA . ASN A 1 137 ? -3.059 0.467 16.974 1.00 93.19 137 ASN A CA 1
ATOM 1138 C C . ASN A 1 137 ? -4.227 0.284 16.002 1.00 93.19 137 ASN A C 1
ATOM 1140 O O . ASN A 1 137 ? -5.375 0.299 16.449 1.00 93.19 137 ASN A O 1
ATOM 1144 N N . ILE A 1 138 ? -3.966 0.046 14.713 1.00 93.69 138 ILE A N 1
ATOM 1145 C CA . ILE A 1 138 ? -5.036 -0.213 13.739 1.00 93.69 138 ILE A CA 1
ATOM 1146 C C . ILE A 1 138 ? -5.717 -1.558 14.037 1.00 93.69 138 ILE A C 1
ATOM 1148 O O . ILE A 1 138 ? -6.945 -1.625 14.075 1.00 93.69 138 ILE A O 1
ATOM 1152 N N . ILE A 1 139 ? -4.952 -2.624 14.310 1.00 92.94 139 ILE A N 1
ATOM 1153 C CA . ILE A 1 139 ? -5.521 -3.948 14.620 1.00 92.94 139 ILE A CA 1
ATOM 1154 C C . ILE A 1 139 ? -6.303 -3.927 15.938 1.00 92.94 139 ILE A C 1
ATOM 1156 O O . ILE A 1 139 ? -7.385 -4.516 16.013 1.00 92.94 139 ILE A O 1
ATOM 1160 N N . ALA A 1 140 ? -5.783 -3.260 16.974 1.00 94.19 140 ALA A N 1
ATOM 1161 C CA . ALA A 1 140 ? -6.499 -3.095 18.237 1.00 94.19 140 ALA A CA 1
ATOM 1162 C C . ALA A 1 140 ? -7.790 -2.288 18.040 1.00 94.19 140 ALA A C 1
ATOM 1164 O O . ALA A 1 140 ? -8.854 -2.741 18.455 1.00 94.19 140 ALA A O 1
ATOM 1165 N N . GLY A 1 141 ? -7.717 -1.163 17.322 1.00 95.38 141 GLY A N 1
ATOM 1166 C CA . GLY A 1 141 ? -8.881 -0.332 17.026 1.00 95.38 141 GLY A CA 1
ATOM 1167 C C . GLY A 1 141 ? -9.970 -1.090 16.267 1.00 95.38 141 GLY A C 1
ATOM 1168 O O . GLY A 1 141 ? -11.124 -1.071 16.675 1.00 95.38 141 GLY A O 1
ATOM 1169 N N . LEU A 1 142 ? -9.620 -1.862 15.231 1.00 93.75 142 LEU A N 1
ATOM 1170 C CA . LEU A 1 142 ? -10.602 -2.677 14.499 1.00 93.75 142 LEU A CA 1
ATOM 1171 C C . LEU A 1 142 ? -11.190 -3.813 15.339 1.00 93.75 142 LEU A C 1
ATOM 1173 O O . LEU A 1 142 ? -12.337 -4.206 15.133 1.00 93.75 142 LEU A O 1
ATOM 1177 N N . ARG A 1 143 ? -10.409 -4.373 16.269 1.00 93.50 143 ARG A N 1
ATOM 1178 C CA . ARG A 1 143 ? -10.876 -5.414 17.193 1.00 93.50 143 ARG A CA 1
ATOM 1179 C C . ARG A 1 143 ? -11.888 -4.873 18.199 1.00 93.50 143 ARG A C 1
ATOM 1181 O O . ARG A 1 143 ? -12.809 -5.601 18.551 1.00 93.50 143 ARG A O 1
ATOM 1188 N N . GLU A 1 144 ? -11.679 -3.648 18.664 1.00 94.81 144 GLU A N 1
ATOM 1189 C CA . GLU A 1 144 ? -12.476 -2.988 19.704 1.00 94.81 144 GLU A CA 1
ATOM 1190 C C . GLU A 1 144 ? -13.601 -2.113 19.122 1.00 94.81 144 GLU A C 1
ATOM 1192 O O . GLU A 1 144 ? -14.474 -1.672 19.863 1.00 94.81 144 GLU A O 1
ATOM 1197 N N . GLY A 1 145 ? -13.605 -1.874 17.805 1.00 92.50 145 GLY A N 1
ATOM 1198 C CA . GLY A 1 145 ? -14.497 -0.903 17.161 1.00 92.50 145 GLY A CA 1
ATOM 1199 C C . GLY A 1 145 ? -14.131 0.556 17.470 1.00 92.50 145 GLY A C 1
ATOM 1200 O O . GLY A 1 145 ? -14.964 1.446 17.314 1.00 92.50 145 GLY A O 1
ATOM 1201 N N . ASP A 1 146 ? -12.899 0.812 17.920 1.00 95.19 146 ASP A N 1
ATOM 1202 C CA . ASP A 1 146 ? -12.401 2.133 18.305 1.00 95.19 146 ASP A CA 1
ATOM 1203 C C . ASP A 1 146 ? -11.799 2.866 17.094 1.00 95.19 146 ASP A C 1
ATOM 1205 O O . ASP A 1 146 ? -10.602 2.787 16.796 1.00 95.19 146 ASP A O 1
ATOM 1209 N N . PHE A 1 147 ? -12.653 3.592 16.374 1.00 91.19 147 PHE A N 1
ATOM 1210 C CA . PHE A 1 147 ? -12.243 4.394 15.221 1.00 91.19 147 PHE A CA 1
ATOM 1211 C C . PHE A 1 147 ? -11.437 5.637 15.587 1.00 91.19 147 PHE A C 1
ATOM 1213 O O . PHE A 1 147 ? -10.622 6.082 14.779 1.00 91.19 147 PHE A O 1
ATOM 1220 N N . GLU A 1 148 ? -11.609 6.185 16.791 1.00 93.81 148 GLU A N 1
ATOM 1221 C CA . GLU A 1 148 ? -10.805 7.322 17.247 1.00 93.81 148 GLU A CA 1
ATOM 1222 C C . GLU A 1 148 ? -9.332 6.922 17.349 1.00 93.81 148 GLU A C 1
ATOM 1224 O O . GLU A 1 148 ? -8.450 7.654 16.887 1.00 93.81 148 GLU A O 1
ATOM 1229 N N . LYS A 1 149 ? -9.055 5.710 17.842 1.00 94.38 149 LYS A N 1
ATOM 1230 C CA . LYS A 1 149 ? -7.710 5.127 17.847 1.00 94.38 149 LYS A CA 1
ATOM 1231 C C . LYS A 1 149 ? -7.166 4.905 16.438 1.00 94.38 149 LYS A C 1
ATOM 1233 O O . LYS A 1 149 ? -6.023 5.279 16.169 1.00 94.38 149 LYS A O 1
ATOM 1238 N N . ILE A 1 150 ? -7.977 4.358 15.529 1.00 93.00 150 ILE A N 1
ATOM 1239 C CA . ILE A 1 150 ? -7.583 4.120 14.128 1.00 93.00 150 ILE A CA 1
ATOM 1240 C C . ILE A 1 150 ? -7.214 5.441 13.443 1.00 93.00 150 ILE A C 1
ATOM 1242 O O . ILE A 1 150 ? -6.111 5.588 12.915 1.00 93.00 150 ILE A O 1
ATOM 1246 N N . PHE A 1 151 ? -8.110 6.427 13.477 1.00 91.94 151 PHE A N 1
ATOM 1247 C CA . PHE A 1 151 ? -7.888 7.719 12.832 1.00 91.94 151 PHE A CA 1
ATOM 1248 C C . PHE A 1 151 ? -6.799 8.530 13.528 1.00 91.94 151 PHE A C 1
ATOM 1250 O O . PHE A 1 151 ? -6.045 9.243 12.865 1.00 91.94 151 PHE A O 1
ATOM 1257 N N . GLY A 1 152 ? -6.683 8.424 14.853 1.00 92.69 152 GLY A N 1
ATOM 1258 C CA . GLY A 1 152 ? -5.581 8.988 15.623 1.00 92.69 152 GLY A CA 1
ATOM 1259 C C . GLY A 1 152 ? -4.232 8.452 15.152 1.00 92.69 152 GLY A C 1
ATOM 1260 O O . GLY A 1 152 ? -3.319 9.241 14.906 1.00 92.69 152 GLY A O 1
ATOM 1261 N N . GLN A 1 153 ? -4.124 7.137 14.950 1.00 92.50 153 GLN A N 1
ATOM 1262 C CA . GLN A 1 153 ? -2.911 6.516 14.429 1.00 92.50 153 GLN A CA 1
ATOM 1263 C C . GLN A 1 153 ? -2.622 6.938 12.984 1.00 92.50 153 GLN A C 1
ATOM 1265 O O . GLN A 1 153 ? -1.506 7.357 12.692 1.00 92.50 153 GLN A O 1
ATOM 1270 N N . MET A 1 154 ? -3.619 6.904 12.093 1.00 90.94 154 MET A N 1
ATOM 1271 C CA . MET A 1 154 ? -3.450 7.357 10.704 1.00 90.94 154 MET A CA 1
ATOM 1272 C C . MET A 1 154 ? -2.954 8.806 10.639 1.00 90.94 154 MET A C 1
ATOM 1274 O O . MET A 1 154 ? -2.021 9.101 9.898 1.00 90.94 154 MET A O 1
ATOM 1278 N N . LYS A 1 155 ? -3.523 9.706 11.455 1.00 90.81 155 LYS A N 1
ATOM 1279 C CA . LYS A 1 155 ? -3.092 11.111 11.545 1.00 90.81 155 LYS A CA 1
ATOM 1280 C C . LYS A 1 155 ? -1.627 11.240 11.972 1.00 90.81 155 LYS A C 1
ATOM 1282 O O . LYS A 1 155 ? -0.903 12.029 11.369 1.00 90.81 155 LYS A O 1
ATOM 1287 N N . ARG A 1 156 ? -1.180 10.465 12.968 1.00 90.69 156 ARG A N 1
ATOM 1288 C CA . ARG A 1 156 ? 0.228 10.449 13.411 1.00 90.69 156 ARG A CA 1
ATOM 1289 C C . ARG A 1 156 ? 1.158 9.968 12.304 1.00 90.69 156 ARG A C 1
ATOM 1291 O O . ARG A 1 156 ? 2.157 10.620 12.031 1.00 90.69 156 ARG A O 1
ATOM 1298 N N . THR A 1 157 ? 0.807 8.863 11.649 1.00 90.25 157 THR A N 1
ATOM 1299 C CA . THR A 1 157 ? 1.627 8.292 10.578 1.00 90.25 157 THR A CA 1
ATOM 1300 C C . THR A 1 157 ? 1.700 9.212 9.363 1.00 90.25 157 THR A C 1
ATOM 1302 O O . THR A 1 157 ? 2.780 9.394 8.815 1.00 90.25 157 THR A O 1
ATOM 1305 N N . LEU A 1 158 ? 0.594 9.860 8.983 1.00 90.38 158 LEU A N 1
ATOM 1306 C CA . LEU A 1 158 ? 0.620 10.898 7.954 1.00 90.38 158 LEU A CA 1
ATOM 1307 C C . LEU A 1 158 ? 1.555 12.038 8.373 1.00 90.38 158 LEU A C 1
ATOM 1309 O O . LEU A 1 158 ? 2.466 12.373 7.626 1.00 90.38 158 LEU A O 1
ATOM 1313 N N . ALA A 1 159 ? 1.411 12.583 9.583 1.00 90.19 159 ALA A N 1
ATOM 1314 C CA . ALA A 1 159 ? 2.252 13.680 10.070 1.00 90.19 159 ALA A CA 1
ATOM 1315 C C . ALA A 1 159 ? 3.763 13.361 10.107 1.00 90.19 159 ALA A C 1
ATOM 1317 O O . ALA A 1 159 ? 4.565 14.291 10.096 1.00 90.19 159 ALA A O 1
ATOM 1318 N N . ALA A 1 160 ? 4.147 12.080 10.124 1.00 89.50 160 ALA A N 1
ATOM 1319 C CA . ALA A 1 160 ? 5.541 11.645 10.041 1.00 89.50 160 ALA A CA 1
ATOM 1320 C C . ALA A 1 160 ? 6.133 11.722 8.618 1.00 89.50 160 ALA A C 1
ATOM 1322 O O . ALA A 1 160 ? 7.352 11.701 8.470 1.00 89.50 160 ALA A O 1
ATOM 1323 N N . ILE A 1 161 ? 5.302 11.827 7.574 1.00 91.56 161 ILE A N 1
ATOM 1324 C CA . ILE A 1 161 ? 5.768 11.933 6.186 1.00 91.56 161 ILE A CA 1
ATOM 1325 C C . ILE A 1 161 ? 6.516 13.269 5.993 1.00 91.56 161 ILE A C 1
ATOM 1327 O O . ILE A 1 161 ? 5.992 14.326 6.354 1.00 91.56 161 ILE A O 1
ATOM 1331 N N . PRO A 1 162 ? 7.720 13.277 5.396 1.00 90.88 162 PRO A N 1
ATOM 1332 C CA . PRO A 1 162 ? 8.429 14.507 5.052 1.00 90.88 162 PRO A CA 1
ATOM 1333 C C . PRO A 1 162 ? 7.619 15.439 4.134 1.00 90.88 162 PRO A C 1
ATOM 1335 O O . PRO A 1 162 ? 7.037 15.002 3.141 1.00 90.88 162 PRO A O 1
ATOM 1338 N N . TYR A 1 163 ? 7.623 16.750 4.416 1.00 88.00 163 TYR A N 1
ATOM 1339 C CA . TYR A 1 163 ? 6.796 17.736 3.690 1.00 88.00 163 TYR A CA 1
ATOM 1340 C C . TYR A 1 163 ? 7.016 17.720 2.164 1.00 88.00 163 TYR A C 1
ATOM 1342 O O . TYR A 1 163 ? 6.090 17.958 1.395 1.00 88.00 163 TYR A O 1
ATOM 1350 N N . ASN A 1 164 ? 8.241 17.435 1.716 1.00 89.12 164 ASN A N 1
ATOM 1351 C CA . ASN A 1 164 ? 8.632 17.411 0.306 1.00 89.12 164 ASN A CA 1
ATOM 1352 C C . ASN A 1 164 ? 8.066 16.205 -0.465 1.00 89.12 164 ASN A C 1
ATOM 1354 O O . ASN A 1 164 ? 8.137 16.184 -1.695 1.00 89.12 164 ASN A O 1
ATOM 1358 N N . LEU A 1 165 ? 7.528 15.209 0.243 1.00 88.19 165 LEU A N 1
ATOM 1359 C CA . LEU A 1 165 ? 6.864 14.040 -0.335 1.00 88.19 165 LEU A CA 1
ATOM 1360 C C . LEU A 1 165 ? 5.339 14.202 -0.399 1.00 88.19 165 LEU A C 1
ATOM 1362 O O . LEU A 1 165 ? 4.672 13.401 -1.049 1.00 88.19 165 LEU A O 1
ATOM 1366 N N . TYR A 1 166 ? 4.784 15.244 0.226 1.00 87.56 166 TYR A N 1
ATOM 1367 C CA . TYR A 1 166 ? 3.350 15.504 0.197 1.00 87.56 166 TYR A CA 1
ATOM 1368 C C . TYR A 1 166 ? 2.862 16.035 -1.148 1.00 87.56 166 TYR A C 1
ATOM 1370 O O . TYR A 1 166 ? 3.460 16.930 -1.748 1.00 87.56 166 TYR A O 1
ATOM 1378 N N . GLU A 1 167 ? 1.683 15.565 -1.555 1.00 86.31 167 GLU A N 1
ATOM 1379 C CA . GLU A 1 167 ? 0.961 16.082 -2.713 1.00 86.31 167 GLU A CA 1
ATOM 1380 C C . GLU A 1 167 ? -0.462 16.505 -2.332 1.00 86.31 167 GLU A C 1
ATOM 1382 O O . GLU A 1 167 ? -1.180 15.801 -1.625 1.00 86.31 167 GLU A O 1
ATOM 1387 N N . GLN A 1 168 ? -0.910 17.655 -2.839 1.00 82.00 168 GLN A N 1
ATOM 1388 C CA . GLN A 1 168 ? -2.229 18.217 -2.518 1.00 82.00 168 GLN A CA 1
ATOM 1389 C C . GLN A 1 168 ? -3.352 17.646 -3.400 1.00 82.00 168 GLN A C 1
ATOM 1391 O O . GLN A 1 168 ? -4.134 18.386 -4.003 1.00 82.00 168 GLN A O 1
ATOM 1396 N N . ARG A 1 169 ? -3.430 16.317 -3.511 1.00 84.62 169 ARG A N 1
ATOM 1397 C CA . ARG A 1 169 ? -4.446 15.617 -4.312 1.00 84.62 169 ARG A CA 1
ATOM 1398 C C . ARG A 1 169 ? -5.140 14.554 -3.472 1.00 84.62 169 ARG A C 1
ATOM 1400 O O . ARG A 1 169 ? -4.503 13.888 -2.670 1.00 84.62 169 ARG A O 1
ATOM 1407 N N . GLU A 1 170 ? -6.443 14.370 -3.665 1.00 83.88 170 GLU A N 1
ATOM 1408 C CA . GLU A 1 170 ? -7.202 13.336 -2.943 1.00 83.88 170 GLU A CA 1
ATOM 1409 C C . GLU A 1 170 ? -6.663 11.929 -3.234 1.00 83.88 170 GLU A C 1
ATOM 1411 O O . GLU A 1 170 ? -6.507 11.128 -2.316 1.00 83.88 170 GLU A O 1
ATOM 1416 N N . SER A 1 171 ? -6.252 11.684 -4.484 1.00 84.00 171 SER A N 1
ATOM 1417 C CA . SER A 1 171 ? -5.601 10.440 -4.901 1.00 84.00 171 SER A CA 1
ATOM 1418 C C . SER A 1 171 ? -4.337 10.130 -4.093 1.00 84.00 171 SER A C 1
ATOM 1420 O O . SER A 1 171 ? -4.097 8.975 -3.777 1.00 84.00 171 SER A O 1
ATOM 1422 N N . TYR A 1 172 ? -3.563 11.146 -3.690 1.00 87.56 172 TYR A N 1
ATOM 1423 C CA . TYR A 1 172 ? -2.381 10.946 -2.848 1.00 87.56 172 TYR A CA 1
ATOM 1424 C C . TYR A 1 172 ? -2.765 10.383 -1.476 1.00 87.56 172 TYR A C 1
ATOM 1426 O O . TYR A 1 172 ? -2.216 9.369 -1.052 1.00 87.56 172 TYR A O 1
ATOM 1434 N N . TYR A 1 173 ? -3.744 10.995 -0.802 1.00 88.38 173 TYR A N 1
ATOM 1435 C CA . TYR A 1 173 ? -4.210 10.510 0.500 1.00 88.38 173 TYR A CA 1
ATOM 1436 C C . TYR A 1 173 ? -4.828 9.119 0.396 1.00 88.38 173 TYR A C 1
ATOM 1438 O O . TYR A 1 173 ? -4.602 8.291 1.276 1.00 88.38 173 TYR A O 1
ATOM 1446 N N . HIS A 1 174 ? -5.551 8.844 -0.689 1.00 89.19 174 HIS A N 1
ATOM 1447 C CA . HIS A 1 174 ? -6.070 7.513 -0.963 1.00 89.19 174 HIS A CA 1
ATOM 1448 C C . HIS A 1 174 ? -4.945 6.477 -1.060 1.00 89.19 174 HIS A C 1
ATOM 1450 O O . HIS A 1 174 ? -4.955 5.501 -0.307 1.00 89.19 174 HIS A O 1
ATOM 1456 N N . SER A 1 175 ? -3.939 6.709 -1.909 1.00 90.25 175 SER A N 1
ATOM 1457 C CA . SER A 1 175 ? -2.820 5.778 -2.085 1.00 90.25 175 SER A CA 1
ATOM 1458 C C . SER A 1 175 ? -2.033 5.579 -0.790 1.00 90.25 175 SER A C 1
ATOM 1460 O O . SER A 1 175 ? -1.720 4.439 -0.445 1.00 90.25 175 SER A O 1
ATOM 1462 N N . VAL A 1 176 ? -1.774 6.649 -0.027 1.00 91.50 176 VAL A N 1
ATOM 1463 C CA . VAL A 1 176 ? -1.078 6.546 1.265 1.00 91.50 176 VAL A CA 1
ATOM 1464 C C . VAL A 1 176 ? -1.891 5.701 2.243 1.00 91.50 176 VAL A C 1
ATOM 1466 O O . VAL A 1 176 ? -1.375 4.717 2.762 1.00 91.50 176 VAL A O 1
ATOM 1469 N N . ILE A 1 177 ? -3.166 6.032 2.475 1.00 92.31 177 ILE A N 1
ATOM 1470 C CA . ILE A 1 177 ? -4.010 5.335 3.460 1.00 92.31 177 ILE A CA 1
ATOM 1471 C C . ILE A 1 177 ? -4.197 3.864 3.079 1.00 92.31 177 ILE A C 1
ATOM 1473 O O . ILE A 1 177 ? -4.082 2.991 3.941 1.00 92.31 177 ILE A O 1
ATOM 1477 N N . LEU A 1 178 ? -4.419 3.569 1.795 1.00 92.69 178 LEU A N 1
ATOM 1478 C CA . LEU A 1 178 ? -4.520 2.197 1.305 1.00 92.69 178 LEU A CA 1
ATOM 1479 C C . LEU A 1 178 ? -3.227 1.414 1.562 1.00 92.69 178 LEU A C 1
ATOM 1481 O O . LEU A 1 178 ? -3.278 0.278 2.036 1.00 92.69 178 LEU A O 1
ATOM 1485 N N . THR A 1 179 ? -2.074 2.024 1.277 1.00 93.06 179 THR A N 1
ATOM 1486 C CA . THR A 1 179 ? -0.764 1.396 1.497 1.00 93.06 179 THR A CA 1
ATOM 1487 C C . THR A 1 179 ? -0.517 1.153 2.986 1.00 93.06 179 THR A C 1
ATOM 1489 O O . THR A 1 179 ? -0.124 0.050 3.360 1.00 93.06 179 THR A O 1
ATOM 1492 N N . LEU A 1 180 ? -0.816 2.136 3.847 1.00 92.38 180 LEU A N 1
ATOM 1493 C CA . LEU A 1 180 ? -0.707 2.010 5.304 1.00 92.38 180 LEU A CA 1
ATOM 1494 C C . LEU A 1 180 ? -1.533 0.832 5.824 1.00 92.38 180 LEU A C 1
ATOM 1496 O O . LEU A 1 180 ? -1.016 -0.011 6.552 1.00 92.38 180 LEU A O 1
ATOM 1500 N N . LEU A 1 181 ? -2.800 0.737 5.417 1.00 93.25 181 LEU A N 1
ATOM 1501 C CA . LEU A 1 181 ? -3.683 -0.354 5.824 1.00 93.25 181 LEU A CA 1
ATOM 1502 C C . LEU A 1 181 ? -3.162 -1.717 5.353 1.00 93.25 181 LEU A C 1
ATOM 1504 O O . LEU A 1 181 ? -3.105 -2.654 6.150 1.00 93.25 181 LEU A O 1
ATOM 1508 N N . ARG A 1 182 ? -2.728 -1.834 4.094 1.00 90.94 182 ARG A N 1
ATOM 1509 C CA . ARG A 1 182 ? -2.178 -3.089 3.555 1.00 90.94 182 ARG A CA 1
ATOM 1510 C C . ARG A 1 182 ? -0.888 -3.511 4.256 1.00 90.94 182 ARG A C 1
ATOM 1512 O O . ARG A 1 182 ? -0.739 -4.686 4.569 1.00 90.94 182 ARG A O 1
ATOM 1519 N N . ALA A 1 183 ? -0.014 -2.571 4.610 1.00 87.81 183 ALA A N 1
ATOM 1520 C CA . ALA A 1 183 ? 1.204 -2.867 5.367 1.00 87.81 183 ALA A CA 1
ATOM 1521 C C . ALA A 1 183 ? 0.934 -3.376 6.794 1.00 87.81 183 ALA A C 1
ATOM 1523 O O . ALA A 1 183 ? 1.740 -4.097 7.369 1.00 87.81 183 ALA A O 1
ATOM 1524 N N . THR A 1 184 ? -0.228 -3.084 7.386 1.00 89.62 184 THR A N 1
ATOM 1525 C CA . THR A 1 184 ? -0.606 -3.729 8.660 1.00 89.62 184 THR A CA 1
ATOM 1526 C C . THR A 1 184 ? -1.056 -5.189 8.495 1.00 89.62 184 THR A C 1
ATOM 1528 O O . THR A 1 184 ? -1.256 -5.893 9.489 1.00 89.62 184 THR A O 1
ATOM 1531 N N . GLY A 1 185 ? -1.214 -5.661 7.254 1.00 87.19 185 GLY A N 1
ATOM 1532 C CA . GLY A 1 185 ? -1.745 -6.978 6.912 1.00 87.19 185 GLY A CA 1
ATOM 1533 C C . GLY A 1 185 ? -3.273 -7.047 6.888 1.00 87.19 185 GLY A C 1
ATOM 1534 O O . GLY A 1 185 ? -3.845 -8.141 6.854 1.00 87.19 185 GLY A O 1
ATOM 1535 N N . ILE A 1 186 ? -3.960 -5.906 6.933 1.00 91.19 186 ILE A N 1
ATOM 1536 C CA . ILE A 1 186 ? -5.421 -5.842 6.851 1.00 91.19 186 ILE A CA 1
ATOM 1537 C C . ILE A 1 186 ? -5.869 -6.063 5.406 1.00 91.19 186 ILE A C 1
ATOM 1539 O O . ILE A 1 186 ? -5.190 -5.685 4.448 1.00 91.19 186 ILE A O 1
ATOM 1543 N N . ASP A 1 187 ? -7.026 -6.703 5.229 1.00 90.69 187 ASP A N 1
ATOM 1544 C CA . ASP A 1 187 ? -7.641 -6.773 3.910 1.00 90.69 187 ASP A CA 1
ATOM 1545 C C . ASP A 1 187 ? -8.290 -5.430 3.558 1.00 90.69 187 ASP A C 1
ATOM 1547 O O . ASP A 1 187 ? -9.426 -5.149 3.939 1.00 90.69 187 ASP A O 1
ATOM 1551 N N . ALA A 1 188 ? -7.520 -4.586 2.872 1.00 91.50 188 ALA A N 1
ATOM 1552 C CA . ALA A 1 188 ? -7.958 -3.296 2.365 1.00 91.50 188 ALA A CA 1
ATOM 1553 C C . ALA A 1 188 ? -7.876 -3.255 0.832 1.00 91.50 188 ALA A C 1
ATOM 1555 O O . ALA A 1 188 ? -6.849 -3.601 0.225 1.00 91.50 188 ALA A O 1
ATOM 1556 N N . ALA A 1 189 ? -8.953 -2.796 0.206 1.00 87.69 189 ALA A N 1
ATOM 1557 C CA . ALA A 1 189 ? -9.069 -2.637 -1.237 1.00 87.69 189 ALA A CA 1
ATOM 1558 C C . ALA A 1 189 ? -9.557 -1.228 -1.586 1.00 87.69 189 ALA A C 1
ATOM 1560 O O . ALA A 1 189 ? -10.368 -0.657 -0.861 1.00 87.69 189 ALA A O 1
ATOM 1561 N N . ALA A 1 190 ? -9.057 -0.693 -2.698 1.00 82.38 190 ALA A N 1
ATOM 1562 C CA . ALA A 1 190 ? -9.691 0.434 -3.367 1.00 82.38 190 ALA A CA 1
ATOM 1563 C C . ALA A 1 190 ? -10.896 -0.091 -4.154 1.00 82.38 190 ALA A C 1
ATOM 1565 O O . ALA A 1 190 ? -10.785 -1.134 -4.803 1.00 82.38 190 ALA A O 1
ATOM 1566 N N . GLU A 1 191 ? -12.032 0.593 -4.080 1.00 68.38 191 GLU A N 1
ATOM 1567 C CA . GLU A 1 191 ? -13.157 0.343 -4.984 1.00 68.38 191 GLU A CA 1
ATOM 1568 C C . GLU A 1 191 ? -12.863 0.938 -6.380 1.00 68.38 191 GLU A C 1
ATOM 1570 O O . GLU A 1 191 ? -12.084 1.887 -6.497 1.00 68.38 191 GLU A O 1
ATOM 1575 N N . GLU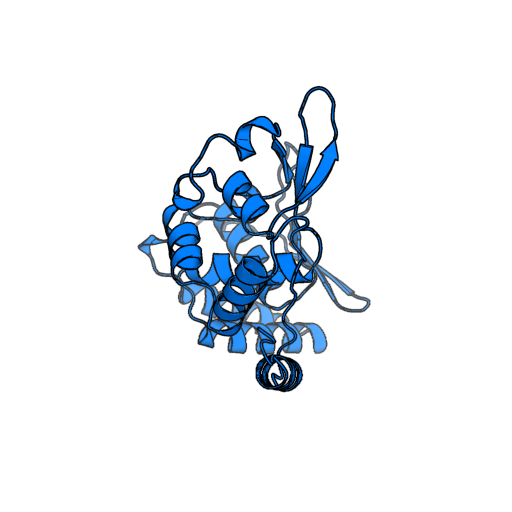 A 1 192 ? -13.408 0.343 -7.450 1.00 55.16 192 GLU A N 1
ATOM 1576 C CA . GLU A 1 192 ? -13.068 0.710 -8.834 1.00 55.16 192 GLU A CA 1
ATOM 1577 C C . GLU A 1 192 ? -13.353 2.184 -9.169 1.00 55.16 192 GLU A C 1
ATOM 1579 O O . GLU A 1 192 ? -14.388 2.756 -8.821 1.00 55.16 192 GLU A O 1
ATOM 1584 N N . ILE A 1 193 ? -12.448 2.774 -9.955 1.00 48.06 193 ILE A N 1
ATOM 1585 C CA . ILE A 1 193 ? -12.602 4.110 -10.530 1.00 48.06 193 ILE A CA 1
ATOM 1586 C C . ILE A 1 193 ? -13.712 4.060 -11.584 1.00 48.06 193 ILE A C 1
ATOM 1588 O O . ILE A 1 193 ? -13.502 3.617 -12.712 1.00 48.06 193 ILE A O 1
ATOM 1592 N N . THR A 1 194 ? -14.890 4.580 -11.248 1.00 44.12 194 THR A N 1
ATOM 1593 C CA . THR A 1 194 ? -15.895 4.952 -12.251 1.00 44.12 194 THR A CA 1
ATOM 1594 C C . THR A 1 194 ? -15.709 6.414 -12.665 1.00 44.12 194 THR A C 1
ATOM 1596 O O . THR A 1 194 ? -15.280 7.257 -11.873 1.00 44.12 194 THR A O 1
ATOM 1599 N N . ASN A 1 195 ? -16.067 6.743 -13.912 1.00 35.84 195 ASN A N 1
ATOM 1600 C CA . ASN A 1 195 ? -15.919 8.076 -14.531 1.00 35.84 195 ASN A CA 1
ATOM 1601 C C . ASN A 1 195 ? -16.634 9.236 -13.792 1.00 35.84 195 ASN A C 1
ATOM 1603 O O . ASN A 1 195 ? -16.549 10.383 -14.226 1.00 35.84 195 ASN A O 1
ATOM 1607 N N . LEU A 1 196 ? -17.357 8.956 -12.703 1.00 39.12 196 LEU A N 1
ATOM 1608 C CA . LEU A 1 196 ? -18.137 9.909 -11.903 1.00 39.12 196 LEU A CA 1
ATOM 1609 C C . LEU A 1 196 ? -17.548 10.162 -10.502 1.00 39.12 196 LEU A C 1
ATOM 1611 O O . LEU A 1 196 ? -18.068 11.000 -9.767 1.00 39.12 196 LEU A O 1
ATOM 1615 N N . GLY A 1 197 ? -16.436 9.497 -10.173 1.00 46.28 197 GLY A N 1
ATOM 1616 C CA . GLY A 1 197 ? -15.722 9.625 -8.908 1.00 46.28 197 GLY A CA 1
ATOM 1617 C C . GLY A 1 197 ? -16.237 8.685 -7.819 1.00 46.28 197 GLY A C 1
ATOM 1618 O O . GLY A 1 197 ? -17.439 8.624 -7.569 1.00 46.28 197 GLY A O 1
ATOM 1619 N N . ARG A 1 198 ? -15.293 7.991 -7.168 1.00 51.56 198 ARG A N 1
ATOM 1620 C CA . ARG A 1 198 ? -15.162 7.762 -5.712 1.00 51.56 198 ARG A CA 1
ATOM 1621 C C . ARG A 1 198 ? -14.021 6.777 -5.470 1.00 51.56 198 ARG A C 1
ATOM 1623 O O . ARG A 1 198 ? -14.021 5.694 -6.033 1.00 51.56 198 ARG A O 1
ATOM 1630 N N . SER A 1 199 ? -13.043 7.171 -4.659 1.00 62.66 199 SER A N 1
ATOM 1631 C CA . SER A 1 199 ? -11.936 6.302 -4.248 1.00 62.66 199 SER A CA 1
ATOM 1632 C C . SER A 1 199 ? -12.204 5.871 -2.808 1.00 62.66 199 SER A C 1
ATOM 1634 O O . SER A 1 199 ? -11.533 6.320 -1.873 1.00 62.66 199 SER A O 1
ATOM 1636 N N . ASP A 1 200 ? -13.250 5.065 -2.627 1.00 77.75 200 ASP A N 1
ATOM 1637 C CA . ASP A 1 200 ? -13.599 4.511 -1.323 1.00 77.75 200 ASP A CA 1
ATOM 1638 C C . ASP A 1 200 ? -12.603 3.394 -0.980 1.00 77.75 200 ASP A C 1
ATOM 1640 O O . ASP A 1 200 ? -12.171 2.618 -1.840 1.00 77.75 200 ASP A O 1
ATOM 1644 N N . ILE A 1 201 ? -12.173 3.347 0.282 1.00 89.06 201 ILE A N 1
ATOM 1645 C CA . ILE A 1 201 ? -11.333 2.264 0.795 1.00 89.06 201 ILE A CA 1
ATOM 1646 C C . ILE A 1 201 ? -12.226 1.317 1.581 1.00 89.06 201 ILE A C 1
ATOM 1648 O O . ILE A 1 201 ? -12.791 1.684 2.612 1.00 89.06 201 ILE A O 1
ATOM 1652 N N . VAL A 1 202 ? -12.315 0.077 1.114 1.00 90.88 202 VAL A N 1
ATOM 1653 C CA . VAL A 1 202 ? -13.064 -0.984 1.782 1.00 90.88 202 VAL A CA 1
ATOM 1654 C C . VAL A 1 202 ? -12.108 -1.794 2.644 1.00 90.88 202 VAL A C 1
ATOM 1656 O O . VAL A 1 202 ? -11.141 -2.368 2.143 1.00 90.88 202 VAL A O 1
ATOM 1659 N N . ILE A 1 203 ? -12.397 -1.860 3.939 1.00 92.62 203 ILE A N 1
ATOM 1660 C CA . ILE A 1 203 ? -11.666 -2.648 4.927 1.00 92.62 203 ILE A CA 1
ATOM 1661 C C . ILE A 1 203 ? -12.528 -3.837 5.331 1.00 92.62 203 ILE A C 1
ATOM 1663 O O . ILE A 1 203 ? -13.629 -3.662 5.855 1.00 92.62 203 ILE A O 1
ATOM 1667 N N . ARG A 1 204 ? -12.012 -5.051 5.143 1.00 92.19 204 ARG A N 1
ATOM 1668 C CA . ARG A 1 204 ? -12.636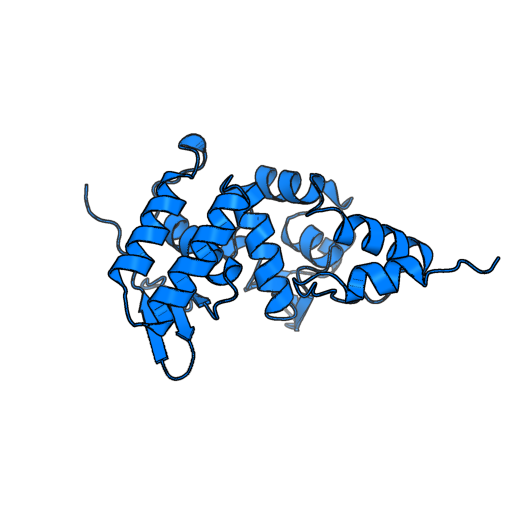 -6.283 5.634 1.00 92.19 204 ARG A CA 1
ATOM 1669 C C . ARG A 1 204 ? -11.861 -6.792 6.838 1.00 92.19 204 ARG A C 1
ATOM 1671 O O . ARG A 1 204 ? -10.656 -7.040 6.765 1.00 92.19 204 ARG A O 1
ATOM 1678 N N . TYR A 1 205 ? -12.552 -6.947 7.961 1.00 93.38 205 TYR A N 1
ATOM 1679 C CA . TYR A 1 205 ? -11.954 -7.460 9.185 1.00 93.38 205 TYR A CA 1
ATOM 1680 C C . TYR A 1 205 ? -12.959 -8.311 9.959 1.00 93.38 205 TYR A C 1
ATOM 1682 O O . TYR A 1 205 ? -13.953 -7.801 10.476 1.00 93.38 205 TYR A O 1
ATOM 1690 N N . ARG A 1 206 ? -12.668 -9.616 10.064 1.00 90.69 206 ARG A N 1
ATOM 1691 C CA . ARG A 1 206 ? -13.590 -10.629 10.612 1.00 90.69 206 ARG A CA 1
ATOM 1692 C C . ARG A 1 206 ? -14.937 -10.568 9.876 1.00 90.69 206 ARG A C 1
ATOM 1694 O O . ARG A 1 206 ? -14.937 -10.550 8.651 1.00 90.69 206 ARG A O 1
ATOM 1701 N N . ASP A 1 207 ? -16.046 -10.491 10.604 1.00 91.94 207 ASP A N 1
ATOM 1702 C CA . ASP A 1 207 ? -17.404 -10.450 10.051 1.00 91.94 207 ASP A CA 1
ATOM 1703 C C . ASP A 1 207 ? -17.886 -9.019 9.736 1.00 91.94 207 ASP A C 1
ATOM 1705 O O . ASP A 1 207 ? -19.073 -8.791 9.506 1.00 91.94 207 ASP A O 1
ATOM 1709 N N . HIS A 1 208 ? -16.974 -8.038 9.731 1.00 88.94 208 HIS A N 1
ATOM 1710 C CA . HIS A 1 208 ? -17.288 -6.632 9.491 1.00 88.94 208 HIS A CA 1
ATOM 1711 C C . HIS A 1 208 ? -16.636 -6.106 8.211 1.00 88.94 208 HIS A C 1
ATOM 1713 O O . HIS A 1 208 ? -15.485 -6.416 7.886 1.00 88.94 208 HIS A O 1
ATOM 1719 N N . VAL A 1 209 ? -17.384 -5.248 7.517 1.00 90.38 209 VAL A N 1
ATOM 1720 C CA . VAL A 1 209 ? -16.918 -4.468 6.371 1.00 90.38 209 VAL A CA 1
ATOM 1721 C C . VAL A 1 209 ? -17.065 -2.993 6.720 1.00 90.38 209 VAL A C 1
ATOM 1723 O O . VAL A 1 209 ? -18.153 -2.544 7.078 1.00 90.38 2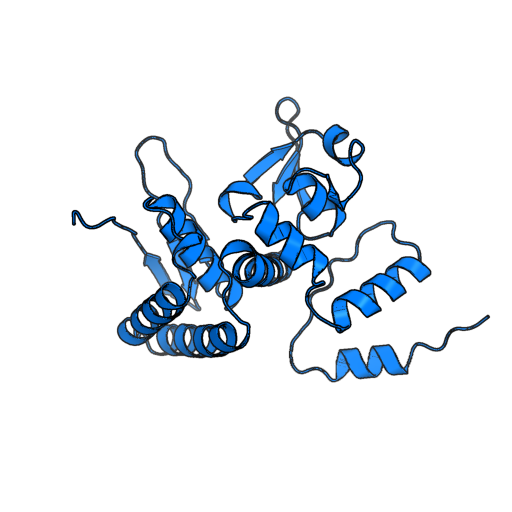09 VAL A O 1
ATOM 1726 N N . TYR A 1 210 ? -15.971 -2.248 6.613 1.00 90.50 210 TYR A N 1
ATOM 1727 C CA . TYR A 1 210 ? -15.930 -0.807 6.828 1.00 90.50 210 TYR A CA 1
ATOM 1728 C C . TYR A 1 210 ? -15.613 -0.113 5.509 1.00 90.50 210 TYR A C 1
ATOM 1730 O O . TYR A 1 210 ? -14.731 -0.555 4.777 1.00 90.50 210 TYR A O 1
ATOM 1738 N N . VAL A 1 211 ? -16.315 0.977 5.216 1.00 89.56 211 VAL A N 1
ATOM 1739 C CA . VAL A 1 211 ? -16.094 1.783 4.011 1.00 89.56 211 VAL A CA 1
ATOM 1740 C C . VAL A 1 211 ? -15.609 3.158 4.446 1.00 89.56 211 VAL A C 1
ATOM 1742 O O . VAL A 1 211 ? -16.276 3.840 5.224 1.00 89.56 211 VAL A O 1
ATOM 1745 N N . LEU A 1 212 ? -14.422 3.539 3.983 1.00 88.06 212 LEU A N 1
ATOM 1746 C CA . LEU A 1 212 ? -13.813 4.838 4.236 1.00 88.06 212 LEU A CA 1
ATOM 1747 C C . LEU A 1 212 ? -13.940 5.687 2.974 1.00 88.06 212 LEU A C 1
ATOM 1749 O O . LEU A 1 212 ? -13.218 5.472 2.002 1.00 88.06 212 LEU A O 1
ATOM 1753 N N . GLU A 1 213 ? -14.827 6.676 3.024 1.00 86.00 213 GLU A N 1
ATOM 1754 C CA . GLU A 1 213 ? -14.946 7.704 1.991 1.00 86.00 213 GLU A CA 1
ATOM 1755 C C . GLU A 1 213 ? -13.975 8.846 2.321 1.00 86.00 213 GLU A C 1
ATOM 1757 O O . GLU A 1 213 ? -14.092 9.516 3.353 1.00 86.00 213 GLU A O 1
ATOM 1762 N N . LEU A 1 214 ? -12.989 9.067 1.452 1.00 83.12 214 LEU A N 1
ATOM 1763 C CA . LEU A 1 214 ? -12.041 10.168 1.602 1.00 83.12 214 LEU A CA 1
ATOM 1764 C C . LEU A 1 214 ? -12.603 11.413 0.924 1.00 83.12 214 LEU A C 1
ATOM 1766 O O . LEU A 1 214 ? -13.023 11.370 -0.226 1.00 83.12 214 LEU A O 1
ATOM 1770 N N . LYS A 1 215 ? -12.600 12.537 1.643 1.00 80.44 215 LYS A N 1
ATOM 1771 C CA . LYS A 1 215 ? -13.002 13.836 1.097 1.00 80.44 215 LYS A CA 1
ATOM 1772 C C . LYS A 1 215 ? -11.950 14.870 1.406 1.00 80.44 215 LYS A C 1
ATOM 1774 O O . LYS A 1 215 ? -11.569 15.058 2.563 1.00 80.44 215 LYS A O 1
ATOM 1779 N N . ARG A 1 216 ? -11.535 15.613 0.386 1.00 73.88 216 ARG A N 1
ATOM 1780 C CA . ARG A 1 216 ? -10.746 16.821 0.613 1.00 73.88 216 ARG A CA 1
ATOM 1781 C C . ARG A 1 216 ? -11.614 17.912 1.251 1.00 73.88 216 ARG A C 1
ATOM 1783 O O . ARG A 1 216 ? -12.572 18.389 0.641 1.00 73.88 216 ARG A O 1
ATOM 1790 N N . GLY A 1 217 ? -11.239 18.359 2.449 1.00 69.94 217 GLY A N 1
ATOM 1791 C CA . GLY A 1 217 ? -11.788 19.584 3.032 1.00 69.94 217 GLY A CA 1
ATOM 1792 C C . GLY A 1 217 ? -11.434 20.796 2.166 1.00 69.94 217 GLY A C 1
ATOM 1793 O O . GLY A 1 217 ? -10.308 20.905 1.678 1.00 69.94 217 GLY A O 1
ATOM 1794 N N . ARG A 1 218 ? -12.386 21.710 1.946 1.00 55.59 218 ARG A N 1
ATOM 1795 C CA . ARG A 1 218 ? -12.039 23.045 1.439 1.00 55.59 218 ARG A CA 1
ATOM 1796 C C . ARG A 1 218 ? -11.329 23.765 2.585 1.00 55.59 218 ARG A C 1
ATOM 1798 O O . ARG A 1 218 ? -11.957 23.978 3.619 1.00 55.59 218 ARG A O 1
ATOM 1805 N N . ALA A 1 219 ? -10.031 24.009 2.420 1.00 50.88 219 ALA A N 1
ATOM 1806 C CA . ALA A 1 219 ? -9.281 24.908 3.291 1.00 50.88 219 ALA A CA 1
ATOM 1807 C C . ALA A 1 219 ? -9.822 26.337 3.165 1.00 50.88 219 ALA A C 1
ATOM 1809 O O . ALA A 1 219 ? -10.278 26.683 2.046 1.00 50.88 219 ALA A O 1
#

Radius of gyration: 18.76 Å; chains: 1; bounding box: 49×55×47 Å

Foldseek 3Di:
DDDDCPVVVVVQVPDPDPDDDDDDPPDDPVRVVVVSVCSVPDPNVLLLQLCQVLLDFQVVQAQAFDAPVLLPPDDLSPRDNNSNCVVVQLKDFDDQDPPRGTGIDGPDLNSLLVVLVSSCCRQQVQDPVLLVVLLVQCVVCVVVVNVVSNVVSVVVRNVPGDPVSDDPDLVRSLRNVQSSCSNSSWPWDFDDDDPVDWRWIWTDDDPDIDIHTGDDDDD

Secondary structure (DSSP, 8-state):
-----HHHHHHHHH-SSPPP----TT--HHHHHHHHHHHHS-S-HHHHHHHHHHT--HHHHSSEEE-GGGGSSS-GGGS-HHHHHHHTTS-EEEEEETTTEEEEE-SSHHHHHHHHHHHHHHTS---HHHHHHHHHHHHHHHHHT-HHHHHHHHHHHHHTS-GGG--SSHHHHHHHHHHHHHHTT-EEEEPP--TT---PEEEEETTEEEEE-------

Sequence (219 aa):
MYVDKTRYIYELASVSTPYFISRPRRFGKSLTVSTFYTEINTTDERQVEYARNHRLTPDRITGTWMRESLLTTYEIEQAPPVSFLIQAGYLTFKEWDSELGYLVDYPNKEVRDSISHLVIMGTYGIDEWVQDELKNNIIAGLREGDFEKIFGQMKRTLAAIPYNLYEQRESYYHSVILTLLRATGIDAAAEEITNLGRSDIVIRYRDHVYVLELKRGRA